Protein AF-A0A821CWR3-F1 (afdb_monomer)

Solvent-accessible surface area (backbone atoms only — not comparable to full-atom values): 20864 Å² total; per-residue (Å²): 114,67,82,79,44,49,68,40,51,29,29,40,66,72,51,99,67,65,51,71,29,28,32,66,47,78,52,54,24,16,68,72,32,65,46,75,46,77,76,90,67,89,74,97,73,77,90,67,68,45,76,43,30,49,32,59,50,33,39,74,77,63,54,70,65,92,63,34,79,43,42,15,31,31,34,35,60,84,87,56,84,67,79,38,79,39,52,57,91,39,46,42,74,52,80,92,69,80,82,84,69,85,68,52,76,67,55,44,49,52,51,51,60,70,66,62,65,56,69,66,62,48,49,52,52,52,47,50,50,43,59,75,61,40,67,78,75,42,79,61,37,66,80,67,73,51,82,73,82,63,91,63,80,89,86,74,94,81,81,86,75,82,68,64,50,35,34,25,22,39,75,95,77,36,85,36,75,43,73,48,54,97,93,43,68,73,86,90,48,18,32,59,37,61,52,77,36,69,31,41,30,36,38,40,35,32,75,87,72,50,74,66,54,49,50,54,48,51,52,50,62,69,46,44,48,65,57,34,41,64,39,55,33,45,62,42,71,78,60,59,76,46,80,40,60,76,48,71,70,56,49,51,54,50,54,50,54,43,53,76,72,58,46,55,39,38,40,34,34,29,64,58,93,49,66,66,58,56,51,49,53,49,46,43,20,68,73,72,65,73,33,46,71,47,76,44,50,39,65,59,52,62,75,30,62,92,48,41,66,67,55,45,54,61,48,42,57,56,51,35,52,70,66,73,21,40,59,63,46,72,61,52,62,82,82,45,66,87,58,58,95,81,64,84,85,84,89,85,87,87,135

Structure (mmCIF, N/CA/C/O backbone):
data_AF-A0A821CWR3-F1
#
_entry.id   AF-A0A821CWR3-F1
#
loop_
_atom_site.group_PDB
_atom_site.id
_atom_site.type_symbol
_atom_site.label_atom_id
_atom_site.label_alt_id
_atom_site.label_comp_id
_atom_site.label_asym_id
_atom_site.label_entity_id
_atom_site.label_seq_id
_atom_site.pdbx_PDB_ins_code
_atom_site.Cartn_x
_atom_site.Cartn_y
_atom_site.Cartn_z
_atom_site.occupancy
_atom_site.B_iso_or_equiv
_atom_site.auth_seq_id
_atom_site.auth_comp_id
_atom_site.auth_asym_id
_atom_site.auth_atom_id
_atom_site.pdbx_PDB_model_num
ATOM 1 N N . MET A 1 1 ? 22.160 11.373 -11.556 1.00 56.94 1 MET A N 1
ATOM 2 C CA . MET A 1 1 ? 21.933 11.106 -12.998 1.00 56.94 1 MET A CA 1
ATOM 3 C C . MET A 1 1 ? 22.827 9.974 -13.490 1.00 56.94 1 MET A C 1
ATOM 5 O O . MET A 1 1 ? 22.313 9.083 -14.145 1.00 56.94 1 MET A O 1
ATOM 9 N N . GLU A 1 2 ? 24.117 9.950 -13.141 1.00 67.50 2 GLU A N 1
ATOM 10 C CA . GLU A 1 2 ? 25.043 8.884 -13.569 1.00 67.50 2 GLU A CA 1
ATOM 11 C C . GLU A 1 2 ? 24.634 7.478 -13.100 1.00 67.50 2 GLU A C 1
ATOM 13 O O . GLU A 1 2 ? 24.640 6.543 -13.898 1.00 67.50 2 GLU A O 1
ATOM 18 N N . GLU A 1 3 ? 24.140 7.341 -11.865 1.00 73.25 3 GLU A N 1
ATOM 19 C CA . GLU A 1 3 ? 23.580 6.077 -11.350 1.00 73.25 3 GLU A CA 1
ATOM 20 C C . GLU A 1 3 ? 22.417 5.529 -12.198 1.00 73.25 3 GLU A C 1
ATOM 22 O O . GLU A 1 3 ? 22.171 4.325 -12.225 1.00 73.25 3 GLU A O 1
ATOM 27 N N . LEU A 1 4 ? 21.702 6.394 -12.932 1.00 75.69 4 LEU A N 1
ATOM 28 C CA . L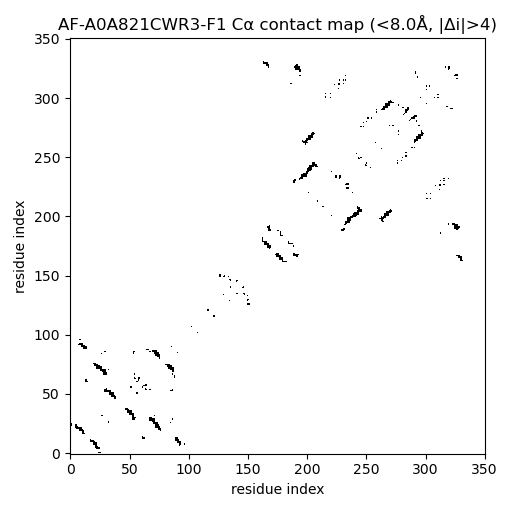EU A 1 4 ? 20.595 5.978 -13.794 1.00 75.69 4 LEU A CA 1
ATOM 29 C C . LEU A 1 4 ? 21.090 5.229 -15.043 1.00 75.69 4 LEU A C 1
ATOM 31 O O . LEU A 1 4 ? 20.356 4.423 -15.617 1.00 75.69 4 LEU A O 1
ATOM 35 N N . PHE A 1 5 ? 22.313 5.483 -15.486 1.00 84.12 5 PHE A N 1
ATOM 36 C CA . PHE A 1 5 ? 22.836 4.914 -16.725 1.00 84.12 5 PHE A CA 1
ATOM 37 C C . PHE A 1 5 ? 23.933 3.880 -16.486 1.00 84.12 5 PHE A C 1
ATOM 39 O O . PHE A 1 5 ? 24.325 3.192 -17.427 1.00 84.12 5 PHE A O 1
ATOM 46 N N . TRP A 1 6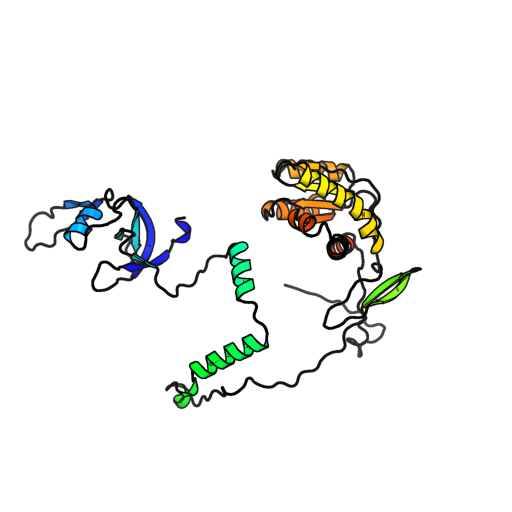 ? 24.389 3.730 -15.240 1.00 85.38 6 TRP A N 1
ATOM 47 C CA . TRP A 1 6 ? 25.377 2.729 -14.867 1.00 85.38 6 TRP A CA 1
ATOM 48 C C . TRP A 1 6 ? 24.990 1.336 -15.373 1.00 85.38 6 TRP A C 1
ATOM 50 O O . TRP A 1 6 ? 23.891 0.838 -15.120 1.00 85.38 6 TRP A O 1
ATOM 60 N N . ASN A 1 7 ? 25.932 0.700 -16.066 1.00 87.44 7 ASN A N 1
ATOM 61 C CA . ASN A 1 7 ? 25.838 -0.650 -16.606 1.00 87.44 7 ASN A CA 1
ATOM 62 C C . ASN A 1 7 ? 24.717 -0.876 -17.639 1.00 87.44 7 ASN A C 1
ATOM 64 O O . ASN A 1 7 ? 24.421 -2.022 -17.985 1.00 87.44 7 ASN A O 1
ATOM 68 N N . LEU A 1 8 ? 24.110 0.193 -18.155 1.00 90.31 8 LEU A N 1
ATOM 69 C CA . LEU A 1 8 ? 23.084 0.089 -19.183 1.00 90.31 8 LEU A CA 1
ATOM 70 C C . LEU A 1 8 ? 23.729 -0.324 -20.516 1.00 90.31 8 LEU A C 1
ATOM 72 O O . LEU A 1 8 ? 24.754 0.262 -20.892 1.00 90.31 8 LEU A O 1
ATOM 76 N N . PRO A 1 9 ? 23.179 -1.314 -21.238 1.00 91.88 9 PRO A N 1
ATOM 77 C CA . PRO A 1 9 ? 23.718 -1.686 -22.528 1.00 91.88 9 PRO A CA 1
ATOM 78 C C . PRO A 1 9 ? 23.319 -0.658 -23.587 1.00 91.88 9 PRO A C 1
ATOM 80 O O . PRO A 1 9 ? 22.170 -0.216 -23.692 1.00 91.88 9 PRO A O 1
ATOM 83 N N . ILE A 1 10 ? 24.312 -0.269 -24.372 1.00 93.31 10 ILE A N 1
ATOM 84 C CA . ILE A 1 10 ? 24.221 0.723 -25.434 1.00 93.31 10 ILE A CA 1
ATOM 85 C C . ILE A 1 10 ? 24.782 0.125 -26.722 1.00 93.31 10 ILE A C 1
ATOM 87 O O . ILE A 1 10 ? 25.696 -0.693 -26.683 1.00 93.31 10 ILE A O 1
ATOM 91 N N . ARG A 1 11 ? 24.257 0.532 -27.874 1.00 94.31 11 ARG A N 1
ATOM 92 C CA . ARG A 1 11 ? 24.753 0.149 -29.201 1.00 94.31 11 ARG A CA 1
ATOM 93 C C . ARG A 1 11 ? 25.259 1.369 -29.954 1.00 94.31 11 ARG A C 1
ATOM 95 O O . ARG A 1 11 ? 24.646 2.431 -29.874 1.00 94.31 11 ARG A O 1
ATOM 102 N N . THR A 1 12 ? 26.345 1.224 -30.703 1.00 94.56 12 THR A N 1
ATOM 103 C CA . THR A 1 12 ? 26.850 2.296 -31.572 1.00 94.56 12 THR A CA 1
ATOM 104 C C . THR A 1 12 ? 25.981 2.483 -32.813 1.00 94.56 12 THR A C 1
ATOM 106 O O . THR A 1 12 ? 25.423 1.527 -33.348 1.00 94.56 12 THR A O 1
ATOM 109 N N . THR A 1 13 ? 25.883 3.723 -33.291 1.00 94.44 13 THR A N 1
ATOM 110 C CA . THR A 1 13 ? 25.121 4.094 -34.500 1.00 94.44 13 THR A CA 1
ATOM 111 C C . THR A 1 13 ? 25.986 4.686 -35.611 1.00 94.44 13 THR A C 1
ATOM 113 O O . THR A 1 13 ? 25.533 4.818 -36.742 1.00 94.44 13 THR A O 1
ATOM 116 N N . HIS A 1 14 ? 27.238 5.037 -35.311 1.00 90.19 14 HIS A N 1
ATOM 117 C CA . HIS A 1 14 ? 28.152 5.695 -36.248 1.00 90.19 14 HIS A CA 1
ATOM 118 C C . HIS A 1 14 ? 28.896 4.724 -37.186 1.00 90.19 14 HIS A C 1
ATOM 120 O O . HIS A 1 14 ? 29.465 5.155 -38.187 1.00 90.19 14 HIS A O 1
ATOM 126 N N . ALA A 1 15 ? 28.922 3.424 -36.870 1.00 85.00 15 ALA A N 1
ATOM 127 C CA . ALA A 1 15 ? 29.630 2.398 -37.634 1.00 85.00 15 ALA A CA 1
ATOM 128 C C . ALA A 1 15 ? 28.661 1.510 -38.433 1.00 85.00 15 ALA A C 1
ATOM 130 O O . ALA A 1 15 ? 27.530 1.280 -38.013 1.00 85.00 15 ALA A O 1
ATOM 131 N N . ARG A 1 16 ? 29.126 0.942 -39.560 1.00 84.44 16 ARG A N 1
ATOM 132 C CA . ARG A 1 16 ? 28.324 0.030 -40.409 1.00 84.44 16 ARG A CA 1
ATOM 133 C C . ARG A 1 16 ? 27.828 -1.214 -39.665 1.00 84.44 16 ARG A C 1
ATOM 135 O O . ARG A 1 16 ? 26.768 -1.736 -39.989 1.00 84.44 16 ARG A O 1
ATOM 142 N N . ARG A 1 17 ? 28.609 -1.705 -38.699 1.00 89.38 17 ARG A N 1
ATOM 143 C CA . ARG A 1 17 ? 28.222 -2.789 -37.792 1.00 89.38 17 ARG A CA 1
ATOM 144 C C . ARG A 1 17 ? 28.077 -2.201 -36.387 1.00 89.38 17 ARG A C 1
ATOM 146 O O . ARG A 1 17 ? 29.091 -1.768 -35.836 1.00 89.38 17 ARG A O 1
ATOM 153 N N . PRO A 1 18 ? 26.860 -2.161 -35.823 1.00 89.75 18 PRO A N 1
ATOM 154 C CA . PRO A 1 18 ? 26.652 -1.744 -34.445 1.00 89.75 18 PRO A CA 1
ATOM 155 C C . PRO A 1 18 ? 27.410 -2.666 -33.493 1.00 89.75 18 PRO A C 1
ATOM 157 O O . PRO A 1 18 ? 27.315 -3.888 -33.596 1.00 89.75 18 PRO A O 1
ATOM 160 N N . ILE A 1 19 ? 28.141 -2.076 -32.556 1.00 91.06 19 ILE A N 1
ATOM 161 C CA . ILE A 1 19 ? 28.813 -2.791 -31.472 1.00 91.06 19 ILE A CA 1
ATOM 162 C C . ILE A 1 19 ? 28.072 -2.454 -30.185 1.00 91.06 19 ILE A C 1
ATOM 164 O O . ILE A 1 19 ? 27.719 -1.293 -29.953 1.00 91.06 19 ILE A O 1
ATOM 168 N N . GLN A 1 20 ? 27.810 -3.475 -29.374 1.00 91.50 20 GLN A N 1
ATOM 169 C CA . GLN A 1 20 ? 27.201 -3.307 -28.064 1.00 91.50 20 GLN A CA 1
ATOM 170 C C . GLN A 1 20 ? 28.269 -3.111 -26.992 1.00 91.50 20 GLN A C 1
ATOM 172 O O . GLN A 1 20 ? 29.279 -3.808 -26.954 1.00 91.50 20 GLN A O 1
ATOM 177 N N . TYR A 1 21 ? 28.000 -2.165 -26.106 1.00 92.12 21 TYR A N 1
ATOM 178 C CA . TYR A 1 21 ? 28.822 -1.799 -24.968 1.00 92.12 21 TYR A CA 1
ATOM 179 C C . TYR A 1 21 ? 27.957 -1.683 -23.722 1.00 92.12 21 TYR A C 1
ATOM 181 O O . TYR A 1 21 ? 26.733 -1.602 -23.801 1.00 92.12 21 TYR A O 1
ATOM 189 N N . ARG A 1 22 ? 28.596 -1.596 -22.559 1.00 91.00 22 ARG A N 1
ATOM 190 C CA . ARG A 1 22 ? 27.955 -1.165 -21.315 1.00 91.00 22 ARG A CA 1
ATOM 191 C C . ARG A 1 22 ? 28.456 0.213 -20.916 1.00 91.00 22 ARG A C 1
ATOM 193 O O . ARG A 1 22 ? 29.655 0.475 -20.976 1.00 91.00 22 ARG A O 1
ATOM 200 N N . LEU A 1 23 ? 27.542 1.080 -20.497 1.00 91.38 23 LEU A N 1
ATOM 201 C CA . LEU A 1 23 ? 27.880 2.418 -20.024 1.00 91.38 23 LEU A CA 1
ATOM 202 C C . LEU A 1 23 ? 28.515 2.340 -18.631 1.00 91.38 23 LEU A C 1
ATOM 204 O O . LEU A 1 23 ? 27.927 1.772 -17.709 1.00 91.38 23 LEU A O 1
ATOM 208 N N . LYS A 1 24 ? 29.707 2.919 -18.469 1.00 89.88 24 LYS A N 1
ATOM 209 C CA . LYS A 1 24 ? 30.411 3.005 -17.182 1.00 89.88 24 LYS A CA 1
ATOM 210 C C . LYS A 1 24 ? 30.225 4.375 -16.536 1.00 89.88 24 LYS A C 1
ATOM 212 O O . LYS A 1 24 ? 29.833 4.460 -15.386 1.00 89.88 24 LYS A O 1
ATOM 217 N N . ARG A 1 25 ? 30.489 5.465 -17.251 1.00 91.06 25 ARG A N 1
ATOM 218 C CA . ARG A 1 25 ? 30.372 6.831 -16.709 1.00 91.06 25 ARG A CA 1
ATOM 219 C C . ARG A 1 25 ? 30.316 7.861 -17.826 1.00 91.06 25 ARG A C 1
ATOM 221 O O . ARG A 1 25 ? 30.563 7.527 -18.987 1.00 91.06 25 ARG A O 1
ATOM 228 N N . PHE A 1 26 ? 30.039 9.105 -17.458 1.00 93.38 26 PHE A N 1
ATOM 229 C CA . PHE A 1 26 ? 30.176 10.245 -18.352 1.00 93.38 26 PHE A CA 1
ATOM 230 C C . PHE A 1 26 ? 31.555 10.890 -18.161 1.00 93.38 26 PHE A C 1
ATOM 232 O O . PHE A 1 26 ? 32.083 10.961 -17.053 1.00 93.38 26 PHE A O 1
ATOM 239 N N . GLY A 1 27 ? 32.175 11.285 -19.268 1.00 92.88 27 GLY A N 1
ATOM 240 C CA . GLY A 1 27 ? 33.477 11.942 -19.314 1.00 92.88 27 GLY A CA 1
ATOM 241 C C . GLY A 1 27 ? 33.370 13.418 -19.680 1.00 92.88 27 GLY A C 1
ATOM 242 O O . GLY A 1 27 ? 32.312 14.038 -19.587 1.00 92.88 27 GLY A O 1
ATOM 243 N N . LEU A 1 28 ? 34.487 13.987 -20.133 1.00 95.50 28 LEU A N 1
ATOM 244 C CA . LEU A 1 28 ? 34.519 15.361 -20.633 1.00 95.50 28 LEU A CA 1
ATOM 245 C C . LEU A 1 28 ? 33.758 15.498 -21.968 1.00 95.50 28 LEU A C 1
ATOM 247 O O . LEU A 1 28 ? 33.538 14.498 -22.660 1.00 95.50 28 LEU A O 1
ATOM 251 N N . PRO A 1 29 ? 33.374 16.732 -22.350 1.00 97.06 29 PRO A N 1
ATOM 252 C CA . PRO A 1 29 ? 32.819 17.030 -23.666 1.00 97.06 29 PRO A CA 1
ATOM 253 C C . PRO A 1 29 ? 33.666 16.505 -24.826 1.00 97.06 29 PRO A C 1
ATOM 255 O O . PRO A 1 29 ? 34.894 16.564 -24.758 1.00 97.06 29 PRO A O 1
ATOM 258 N N . ALA A 1 30 ? 33.041 16.062 -25.918 1.00 95.81 30 ALA A N 1
ATOM 259 C CA . ALA A 1 30 ? 33.757 15.489 -27.064 1.00 95.81 30 ALA A CA 1
ATOM 260 C C . ALA A 1 30 ? 34.790 16.441 -27.702 1.00 95.81 30 ALA A C 1
ATOM 262 O O . ALA A 1 30 ? 35.807 15.978 -28.216 1.00 95.81 30 ALA A O 1
ATOM 263 N N . ASN A 1 31 ? 34.563 17.759 -27.648 1.00 95.81 31 ASN A N 1
ATOM 264 C CA . ASN A 1 31 ? 35.513 18.780 -28.116 1.00 95.81 31 ASN A CA 1
ATOM 265 C C . ASN A 1 31 ? 36.675 19.072 -27.154 1.00 95.81 31 ASN A C 1
ATOM 267 O O . ASN A 1 31 ? 37.586 19.802 -27.527 1.00 95.81 31 ASN A O 1
ATOM 271 N N . LYS A 1 32 ? 36.636 18.553 -25.925 1.00 95.81 32 LYS A N 1
ATOM 272 C CA . LYS A 1 32 ? 37.689 18.734 -24.912 1.00 95.81 32 LYS A CA 1
ATOM 273 C C . LYS A 1 32 ? 38.385 17.430 -24.550 1.00 95.81 32 LYS A C 1
ATOM 275 O O . LYS A 1 32 ? 39.529 17.450 -24.121 1.00 95.81 32 LYS A O 1
ATOM 280 N N . LEU A 1 33 ? 37.685 16.307 -24.677 1.00 94.19 33 LEU A N 1
ATOM 281 C CA . LEU A 1 33 ? 38.207 15.000 -24.335 1.00 94.19 33 LEU A CA 1
ATOM 282 C C . LEU A 1 33 ? 39.203 14.543 -25.401 1.00 94.19 33 LEU A C 1
ATOM 284 O O . LEU A 1 33 ? 38.819 14.328 -26.553 1.00 94.19 33 LEU A O 1
ATOM 288 N N . THR A 1 34 ? 40.458 14.369 -25.001 1.00 92.56 34 THR A N 1
ATOM 289 C CA . THR A 1 34 ? 41.542 13.896 -25.861 1.00 92.56 34 THR A CA 1
ATOM 290 C C . THR A 1 34 ? 41.886 12.434 -25.601 1.00 92.56 34 THR A C 1
ATOM 292 O O . THR A 1 34 ? 41.602 11.876 -24.538 1.00 92.56 34 THR A O 1
ATOM 295 N N . PHE A 1 35 ? 42.469 11.785 -26.607 1.00 90.00 35 PHE A N 1
ATOM 296 C CA . PHE A 1 35 ? 43.051 10.453 -26.478 1.00 90.00 35 PHE A CA 1
ATOM 297 C C . PHE A 1 35 ? 44.221 10.267 -27.450 1.00 90.00 35 PHE A C 1
ATOM 299 O O . PHE A 1 35 ? 44.284 10.901 -28.507 1.00 90.00 35 PHE A O 1
ATOM 306 N N . ASP A 1 36 ? 45.120 9.344 -27.107 1.00 87.62 36 ASP A N 1
ATOM 307 C CA . ASP A 1 36 ? 46.246 8.969 -27.961 1.00 87.62 36 ASP A CA 1
ATOM 308 C C . ASP A 1 36 ? 45.777 8.089 -29.126 1.00 87.62 36 ASP A C 1
ATOM 310 O O . ASP A 1 36 ? 45.442 6.907 -28.950 1.00 87.62 36 ASP A O 1
ATOM 314 N N . LEU A 1 37 ? 45.798 8.644 -30.340 1.00 79.88 37 LEU A N 1
ATOM 315 C CA . LEU A 1 37 ? 45.549 7.893 -31.564 1.00 79.88 37 LEU A CA 1
ATOM 316 C C . LEU A 1 37 ? 46.853 7.220 -32.024 1.00 79.88 37 LEU A C 1
ATOM 318 O O . LEU A 1 37 ? 47.801 7.892 -32.433 1.00 79.88 37 LEU A O 1
ATOM 322 N N . ARG A 1 38 ? 46.908 5.882 -31.971 1.00 71.25 38 ARG A N 1
ATOM 323 C CA . ARG A 1 38 ? 48.008 5.101 -32.565 1.00 71.25 38 ARG A CA 1
ATOM 324 C C . ARG A 1 38 ? 47.739 4.918 -34.060 1.00 71.25 38 ARG A C 1
ATOM 326 O O . ARG A 1 38 ? 46.708 4.351 -34.419 1.00 71.25 38 ARG A O 1
ATOM 333 N N . ARG A 1 39 ? 48.648 5.384 -34.920 1.00 56.88 39 ARG A N 1
ATOM 334 C CA . ARG A 1 39 ? 48.679 4.989 -36.336 1.00 56.88 39 ARG A CA 1
ATOM 335 C C . ARG A 1 39 ? 49.257 3.579 -36.443 1.00 56.88 39 ARG A C 1
ATOM 337 O O . ARG A 1 39 ? 50.274 3.295 -35.821 1.00 56.88 39 ARG A O 1
ATOM 344 N N . ILE A 1 40 ? 48.579 2.722 -37.196 1.00 49.00 40 ILE A N 1
ATOM 345 C CA . ILE A 1 40 ? 49.123 1.456 -37.687 1.00 49.00 40 ILE A CA 1
ATOM 346 C C . ILE A 1 40 ? 49.493 1.764 -39.134 1.00 49.00 40 ILE A C 1
ATOM 348 O O . ILE A 1 40 ? 48.668 1.574 -40.015 1.00 49.00 40 ILE A O 1
ATOM 352 N N . ASP A 1 41 ? 50.655 2.373 -39.346 1.00 46.00 41 ASP A N 1
ATOM 353 C CA . ASP A 1 41 ? 51.278 2.385 -40.666 1.00 46.00 41 ASP A CA 1
ATOM 354 C C . ASP A 1 41 ? 52.551 1.548 -40.533 1.00 46.00 41 ASP A C 1
ATOM 356 O O . ASP A 1 41 ? 53.279 1.666 -39.542 1.00 46.00 41 ASP A O 1
ATOM 360 N N . ASP A 1 42 ? 52.717 0.634 -41.485 1.00 48.22 42 ASP A N 1
ATOM 361 C CA . ASP A 1 42 ? 53.768 -0.371 -41.544 1.00 48.22 42 ASP A CA 1
ATOM 362 C C . ASP A 1 42 ? 55.173 0.253 -41.557 1.00 48.22 42 ASP A C 1
ATOM 364 O O . ASP A 1 42 ? 55.394 1.330 -42.110 1.00 48.22 42 ASP A O 1
ATOM 368 N N . SER A 1 43 ? 56.129 -0.511 -41.023 1.00 42.88 43 SER A N 1
ATOM 369 C CA . SER A 1 43 ? 57.576 -0.273 -40.901 1.00 42.88 43 SER A CA 1
ATOM 370 C C . SER A 1 43 ? 58.069 0.428 -39.626 1.00 42.88 43 SER A C 1
ATOM 372 O O . SER A 1 43 ? 57.607 1.479 -39.188 1.00 42.88 43 SER A O 1
ATOM 374 N N . GLU A 1 44 ? 59.033 -0.253 -39.008 1.00 49.91 44 GLU A N 1
ATOM 375 C CA . GLU A 1 44 ? 59.781 0.102 -37.812 1.00 49.91 44 GLU A CA 1
ATOM 376 C C . GLU A 1 44 ? 60.290 1.546 -37.853 1.00 49.91 44 GLU A C 1
ATOM 378 O O . GLU A 1 44 ? 61.249 1.832 -38.562 1.00 49.91 44 GLU A O 1
ATOM 383 N N . SER A 1 45 ? 59.687 2.445 -37.067 1.00 43.84 45 SER A N 1
ATOM 384 C CA . SER A 1 45 ? 60.360 3.528 -36.320 1.00 43.84 45 SER A CA 1
ATOM 385 C C . SER A 1 45 ? 59.336 4.470 -35.671 1.00 43.84 45 SER A C 1
ATOM 387 O O . SER A 1 45 ? 58.514 5.067 -36.353 1.00 43.84 45 SER A O 1
ATOM 389 N N . ALA A 1 46 ? 59.412 4.626 -34.342 1.00 44.81 46 ALA A N 1
ATOM 390 C CA . ALA A 1 46 ? 58.732 5.641 -33.520 1.00 44.81 46 ALA A CA 1
ATOM 391 C C . ALA A 1 46 ? 57.201 5.775 -33.695 1.00 44.81 46 ALA A C 1
ATOM 393 O O . ALA A 1 46 ? 56.695 6.533 -34.518 1.00 44.81 46 ALA A O 1
ATOM 394 N N . SER A 1 47 ? 56.438 5.130 -32.804 1.00 52.91 47 SER A N 1
ATOM 395 C CA . SER A 1 47 ? 55.000 5.372 -32.641 1.00 52.91 47 SER A CA 1
ATOM 396 C C . SER A 1 47 ? 54.723 6.847 -32.298 1.00 52.91 47 SER A C 1
ATOM 398 O O . SER A 1 47 ? 54.710 7.222 -31.122 1.00 52.91 47 SER A O 1
ATOM 400 N N . LEU A 1 48 ? 54.498 7.692 -33.305 1.00 55.62 48 LEU A N 1
ATOM 401 C CA . LEU A 1 48 ? 54.018 9.062 -33.135 1.00 55.62 48 LEU A CA 1
ATOM 402 C C . LEU A 1 48 ? 52.600 9.003 -32.556 1.00 55.62 48 LEU A C 1
ATOM 404 O O . LEU A 1 48 ? 51.614 8.826 -33.274 1.00 55.62 48 LEU A O 1
ATOM 408 N N . ARG A 1 49 ? 52.502 9.105 -31.227 1.00 65.12 49 ARG A N 1
ATOM 409 C CA . ARG A 1 49 ? 51.232 9.283 -30.519 1.00 65.12 49 ARG A CA 1
ATOM 410 C C . ARG A 1 49 ? 50.731 10.680 -30.849 1.00 65.12 49 ARG A C 1
ATOM 412 O O . ARG A 1 49 ? 51.317 11.667 -30.415 1.00 65.12 49 ARG A O 1
ATOM 419 N N . LYS A 1 50 ? 49.683 10.763 -31.666 1.00 79.06 50 LYS A N 1
ATOM 420 C CA . LYS A 1 50 ? 49.011 12.029 -31.939 1.00 79.06 50 LYS A CA 1
ATOM 421 C C . LYS A 1 50 ? 47.825 12.150 -30.996 1.00 79.06 50 LYS A C 1
ATOM 423 O O . LYS A 1 50 ? 46.866 11.387 -31.116 1.00 79.06 50 LYS A O 1
ATOM 428 N N . GLU A 1 51 ? 47.901 13.109 -30.085 1.00 87.50 51 GLU A N 1
ATOM 429 C CA . GLU A 1 51 ? 46.755 13.507 -29.280 1.00 87.50 51 GLU A CA 1
ATOM 430 C C . GLU A 1 51 ? 45.716 14.174 -30.196 1.00 87.50 51 GLU A C 1
ATOM 432 O O . GLU A 1 51 ? 46.038 15.044 -31.009 1.00 87.50 51 GLU A O 1
ATOM 437 N N . THR A 1 52 ? 44.469 13.714 -30.133 1.00 92.19 52 THR A N 1
ATOM 438 C CA . THR A 1 52 ? 43.347 14.297 -30.879 1.00 92.19 52 THR A CA 1
ATOM 439 C C . THR A 1 52 ? 42.104 14.269 -30.007 1.00 92.19 52 THR A C 1
ATOM 441 O O . THR A 1 52 ? 41.964 13.405 -29.135 1.00 92.19 52 THR A O 1
ATOM 444 N N . THR A 1 53 ? 41.198 15.219 -30.221 1.00 94.88 53 THR A N 1
ATOM 445 C CA . THR A 1 53 ? 39.919 15.211 -29.512 1.00 94.88 53 THR A CA 1
ATOM 446 C C . THR A 1 53 ? 38.995 14.137 -30.080 1.00 94.88 53 THR A C 1
ATOM 448 O O . THR A 1 53 ? 39.088 13.755 -31.253 1.00 94.88 53 THR A O 1
ATOM 451 N N . VAL A 1 54 ? 38.053 13.656 -29.267 1.00 95.12 54 VAL A N 1
ATOM 452 C CA . VAL A 1 54 ? 37.013 12.739 -29.753 1.00 95.12 54 VAL A CA 1
ATOM 453 C C . VAL A 1 54 ? 36.218 13.386 -30.893 1.00 95.12 54 VAL A C 1
ATOM 455 O O . VAL A 1 54 ? 35.953 12.725 -31.895 1.00 95.12 54 VAL A O 1
ATOM 458 N N . ALA A 1 55 ? 35.898 14.679 -30.802 1.00 95.81 55 ALA A N 1
ATOM 459 C CA . ALA A 1 55 ? 35.190 15.396 -31.862 1.00 95.81 55 ALA A CA 1
ATOM 460 C C . ALA A 1 55 ? 35.959 15.408 -33.196 1.00 95.81 55 ALA A C 1
ATOM 462 O O . ALA A 1 55 ? 35.380 15.073 -34.229 1.00 95.81 55 ALA A O 1
ATOM 463 N N . GLU A 1 56 ? 37.257 15.724 -33.178 1.00 95.25 56 GLU A N 1
ATOM 464 C CA . GLU A 1 56 ? 38.100 15.722 -34.384 1.00 95.25 56 GLU A CA 1
ATOM 465 C C . GLU A 1 56 ? 38.239 14.331 -35.003 1.00 95.25 56 GLU A C 1
ATOM 467 O O . GLU A 1 56 ? 38.215 14.182 -36.227 1.00 95.25 56 GLU A O 1
ATOM 472 N N . TYR A 1 57 ? 38.397 13.300 -34.170 1.00 94.19 57 TYR A N 1
ATOM 473 C CA . TYR A 1 57 ? 38.475 11.923 -34.645 1.00 94.19 57 TYR A CA 1
ATOM 474 C C . TYR A 1 57 ? 37.176 11.497 -35.336 1.00 94.19 57 TYR A C 1
ATOM 476 O O . TYR A 1 57 ? 37.222 10.915 -36.423 1.00 94.19 57 TYR A O 1
ATOM 484 N N . PHE A 1 58 ? 36.020 11.815 -34.743 1.00 95.00 58 PHE A N 1
ATOM 485 C CA . PHE A 1 58 ? 34.721 11.489 -35.328 1.00 95.00 58 PHE A CA 1
ATOM 486 C C . PHE A 1 58 ? 34.443 12.279 -36.612 1.00 95.00 58 PHE A C 1
ATOM 488 O O . PHE A 1 58 ? 33.938 11.683 -37.560 1.00 95.00 58 PHE A O 1
ATOM 495 N N . GLU A 1 59 ? 34.836 13.555 -36.700 1.00 94.75 59 GLU A N 1
ATOM 496 C CA . GLU A 1 59 ? 34.717 14.348 -37.935 1.00 94.75 59 GLU A CA 1
ATOM 497 C C . GLU A 1 59 ? 35.554 13.764 -39.083 1.00 94.75 59 GLU A C 1
ATOM 499 O O . GLU A 1 59 ? 35.080 13.720 -40.215 1.00 94.75 59 GLU A O 1
ATOM 504 N N . LYS A 1 60 ? 36.761 13.254 -38.795 1.00 92.56 60 LYS A N 1
ATOM 505 C CA . LYS A 1 60 ? 37.659 12.672 -39.809 1.00 92.56 60 LYS A CA 1
ATOM 506 C C . LYS A 1 60 ? 37.287 11.253 -40.228 1.00 92.56 60 LYS A C 1
ATOM 508 O O . LYS A 1 60 ? 37.388 10.922 -41.405 1.00 92.56 60 LYS A O 1
ATOM 513 N N . LYS A 1 61 ? 36.942 10.388 -39.270 1.00 91.31 61 LYS A N 1
ATOM 514 C CA . LYS A 1 61 ? 36.710 8.955 -39.527 1.00 91.31 61 LYS A CA 1
ATOM 515 C C . LYS A 1 61 ? 35.252 8.630 -39.844 1.00 91.31 61 LYS A C 1
ATOM 517 O O . LYS A 1 61 ? 34.989 7.649 -40.536 1.00 91.31 61 LYS A O 1
ATOM 522 N N . TYR A 1 62 ? 34.320 9.413 -39.310 1.00 92.00 62 TYR A N 1
ATOM 523 C CA . TYR A 1 62 ? 32.887 9.157 -39.401 1.00 92.00 62 TYR A CA 1
ATOM 524 C C . TYR A 1 62 ? 32.147 10.396 -39.920 1.00 92.00 62 TYR A C 1
ATOM 526 O O . TYR A 1 62 ? 32.168 10.672 -41.115 1.00 92.00 62 TYR A O 1
ATOM 534 N N . LYS A 1 63 ? 31.469 11.133 -39.038 1.00 91.81 63 LYS A N 1
ATOM 535 C CA . LYS A 1 63 ? 30.705 12.336 -39.353 1.00 91.81 63 LYS A CA 1
ATOM 536 C C . LYS A 1 63 ? 30.989 13.394 -38.293 1.00 91.81 63 LYS A C 1
ATOM 538 O O . LYS A 1 63 ? 31.172 13.070 -37.120 1.00 91.81 63 LYS A O 1
ATOM 543 N N . LYS A 1 64 ? 30.966 14.661 -38.710 1.00 95.12 64 LYS A N 1
ATOM 544 C CA . LYS A 1 64 ? 31.009 15.806 -37.801 1.00 95.12 64 LYS A CA 1
ATOM 545 C C . LYS A 1 64 ? 29.897 15.721 -36.758 1.00 95.12 64 LYS A C 1
ATOM 547 O O . LYS A 1 64 ? 28.729 15.551 -37.118 1.00 95.12 64 LYS A O 1
ATOM 552 N N . LEU A 1 65 ? 30.279 15.877 -35.492 1.00 96.00 65 LEU A N 1
ATOM 553 C CA . LEU A 1 65 ? 29.329 15.846 -34.390 1.00 96.00 65 LEU A CA 1
ATOM 554 C C . LEU A 1 65 ? 28.451 17.103 -34.381 1.00 96.00 65 LEU A C 1
ATOM 556 O O . LEU A 1 65 ? 28.949 18.206 -34.609 1.00 96.00 65 LEU A O 1
ATOM 560 N N . THR A 1 66 ? 27.161 16.950 -34.082 1.00 97.00 66 THR A N 1
ATOM 561 C CA . THR A 1 66 ? 26.224 18.091 -33.982 1.00 97.00 66 THR A CA 1
ATOM 562 C C . THR A 1 66 ? 26.316 18.756 -32.609 1.00 97.00 66 THR A C 1
ATOM 564 O O . THR A 1 66 ? 26.237 19.979 -32.493 1.00 97.00 66 THR A O 1
ATOM 567 N N . TYR A 1 67 ? 26.559 17.959 -31.568 1.00 96.44 67 TYR A N 1
ATOM 568 C CA . TYR A 1 67 ? 26.617 18.393 -30.176 1.00 96.44 67 TYR A CA 1
ATOM 569 C C . TYR A 1 67 ? 27.972 18.058 -29.530 1.00 96.44 67 TYR A C 1
ATOM 571 O O . TYR A 1 67 ? 28.030 17.346 -28.525 1.00 96.44 67 TYR A O 1
ATOM 579 N N . PRO A 1 68 ? 29.098 18.585 -30.050 1.00 95.81 68 PRO A N 1
ATOM 580 C CA . PRO A 1 68 ? 30.429 18.235 -29.552 1.00 95.81 68 PRO A CA 1
ATOM 581 C C . PRO A 1 68 ? 30.711 18.752 -28.127 1.00 95.81 68 PRO A C 1
ATOM 583 O O . PRO A 1 68 ? 31.694 18.353 -27.511 1.00 95.81 68 PRO A O 1
ATOM 586 N N . HIS A 1 69 ? 29.857 19.634 -27.598 1.00 96.44 69 HIS A N 1
ATOM 587 C CA . HIS A 1 69 ? 29.915 20.141 -26.226 1.00 96.44 69 HIS A CA 1
ATOM 588 C C . HIS A 1 69 ? 29.302 19.176 -25.192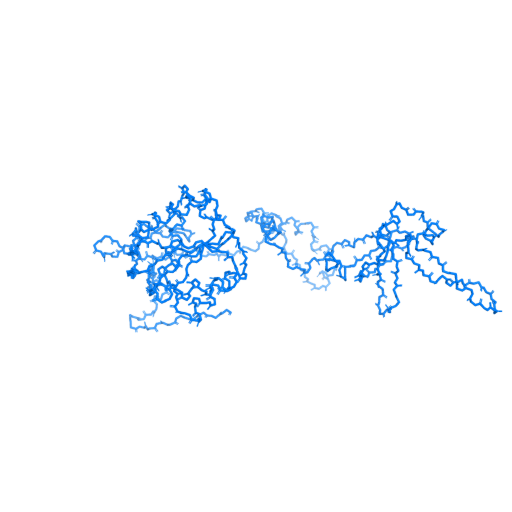 1.00 96.44 69 HIS A C 1
ATOM 590 O O . HIS A 1 69 ? 29.451 19.412 -23.993 1.00 96.44 69 HIS A O 1
ATOM 596 N N . LEU A 1 70 ? 28.613 18.112 -25.625 1.00 96.19 70 LEU A N 1
ATOM 597 C CA . LEU A 1 70 ? 28.063 17.102 -24.721 1.00 96.19 70 LEU A CA 1
ATOM 598 C C . LEU A 1 70 ? 29.141 16.108 -24.258 1.00 96.19 70 LEU A C 1
ATOM 600 O O . LEU A 1 70 ? 30.077 15.834 -25.019 1.00 96.19 70 LEU A O 1
ATOM 604 N N . PRO A 1 71 ? 29.006 15.546 -23.040 1.00 94.94 71 PRO A N 1
ATOM 605 C CA . PRO A 1 71 ? 29.899 14.517 -22.516 1.00 94.94 71 PRO A CA 1
ATOM 606 C C . PRO A 1 71 ? 30.075 13.321 -23.455 1.00 94.94 71 PRO A C 1
ATOM 608 O O . PRO A 1 71 ? 29.131 12.873 -24.108 1.00 94.94 71 PRO A O 1
ATOM 611 N N . CYS A 1 72 ? 31.273 12.746 -23.466 1.00 95.31 72 CYS A N 1
ATOM 612 C CA . CYS A 1 72 ? 31.474 11.397 -23.983 1.00 95.31 72 CYS A CA 1
ATOM 613 C C . CYS A 1 72 ? 31.073 10.348 -22.941 1.00 95.31 72 CYS A C 1
ATOM 615 O O . CYS A 1 72 ? 31.103 10.585 -21.735 1.00 95.31 72 CYS A O 1
ATOM 617 N N . ILE A 1 73 ? 30.733 9.159 -23.415 1.00 94.69 73 ILE A N 1
ATOM 618 C CA . ILE A 1 73 ? 30.434 7.980 -22.616 1.00 94.69 73 ILE A CA 1
ATOM 619 C C . ILE A 1 73 ? 31.678 7.102 -22.558 1.00 94.69 73 ILE A C 1
ATOM 621 O O . ILE A 1 73 ? 32.236 6.762 -23.599 1.00 94.69 73 ILE A O 1
ATOM 625 N N . ASP A 1 74 ? 32.079 6.718 -21.348 1.00 92.81 74 ASP A N 1
ATOM 626 C CA . ASP A 1 74 ? 33.046 5.645 -21.120 1.00 92.81 74 ASP A CA 1
ATOM 627 C C . ASP A 1 74 ? 32.324 4.307 -21.327 1.00 92.81 74 ASP A C 1
ATOM 629 O O . ASP A 1 74 ? 31.508 3.883 -20.498 1.00 92.81 74 ASP A O 1
ATOM 633 N N . ALA A 1 75 ? 32.549 3.696 -22.482 1.00 91.25 75 ALA A N 1
ATOM 634 C CA . ALA A 1 75 ? 31.944 2.447 -22.896 1.00 91.25 75 ALA A CA 1
ATOM 635 C C . ALA A 1 75 ? 32.903 1.282 -22.622 1.00 91.25 75 ALA A C 1
ATOM 637 O O . ALA A 1 75 ? 34.096 1.364 -22.903 1.00 91.25 75 ALA A O 1
ATOM 638 N N . ARG A 1 76 ? 32.374 0.173 -22.094 1.00 87.38 76 ARG A N 1
ATOM 639 C CA . ARG A 1 76 ? 33.136 -1.069 -21.889 1.00 87.38 76 ARG A CA 1
ATOM 640 C C . ARG A 1 76 ? 32.574 -2.212 -22.721 1.00 87.38 76 ARG A C 1
ATOM 642 O O . ARG A 1 76 ? 31.352 -2.364 -22.810 1.00 87.38 76 ARG A O 1
ATOM 649 N N . ASN A 1 77 ? 33.458 -3.020 -23.291 1.00 80.56 77 ASN A N 1
ATOM 650 C CA . ASN A 1 77 ? 33.128 -4.282 -23.944 1.00 80.56 77 ASN A CA 1
ATOM 651 C C . ASN A 1 77 ? 34.023 -5.372 -23.341 1.00 80.56 77 ASN A C 1
ATOM 653 O O . ASN A 1 77 ? 35.242 -5.283 -23.441 1.00 80.56 77 ASN A O 1
ATOM 657 N N . GLY A 1 78 ? 33.430 -6.354 -22.660 1.00 75.31 78 GLY A N 1
ATOM 658 C CA . GLY A 1 78 ? 34.184 -7.368 -21.915 1.00 75.31 78 GLY A CA 1
ATOM 659 C C . GLY A 1 78 ? 34.919 -6.824 -20.680 1.00 75.31 78 GLY A C 1
ATOM 660 O O . GLY A 1 78 ? 34.446 -5.893 -20.022 1.00 75.31 78 GLY A O 1
ATOM 661 N N . GLU A 1 79 ? 36.057 -7.444 -20.363 1.00 69.25 79 GLU A N 1
ATOM 662 C CA . GLU A 1 79 ? 36.912 -7.145 -19.199 1.00 69.25 79 GLU A CA 1
ATOM 663 C C . GLU A 1 79 ? 37.988 -6.083 -19.487 1.00 69.25 79 GLU A C 1
ATOM 665 O O . GLU A 1 79 ? 38.862 -5.840 -18.660 1.00 69.25 79 GLU A O 1
ATOM 670 N N . GLU A 1 80 ? 37.942 -5.423 -20.649 1.00 67.19 80 GLU A N 1
ATOM 671 C CA . GLU A 1 80 ? 38.916 -4.386 -20.986 1.00 67.19 80 GLU A CA 1
ATOM 672 C C . GLU A 1 80 ? 38.853 -3.208 -19.998 1.00 67.19 80 GLU A C 1
ATOM 674 O O . GLU A 1 80 ? 37.837 -2.519 -19.871 1.00 67.19 80 GLU A O 1
ATOM 679 N N . GLU A 1 81 ? 39.975 -2.929 -19.328 1.00 68.62 81 GLU A N 1
ATOM 680 C CA . GLU A 1 81 ? 40.102 -1.770 -18.434 1.00 68.62 81 GLU A CA 1
ATOM 681 C C . GLU A 1 81 ? 40.249 -0.441 -19.188 1.00 68.62 81 GLU A C 1
ATOM 683 O O . GLU A 1 81 ? 40.043 0.636 -18.616 1.00 68.62 81 GLU A O 1
ATOM 688 N N . ARG A 1 82 ? 40.600 -0.492 -20.480 1.00 80.25 82 ARG A N 1
ATOM 689 C CA . ARG A 1 82 ? 40.824 0.703 -21.294 1.00 80.25 82 ARG A CA 1
ATOM 690 C C . ARG A 1 82 ? 39.498 1.402 -21.590 1.00 80.25 82 ARG A C 1
ATOM 692 O O . ARG A 1 82 ? 38.611 0.830 -22.213 1.00 80.25 82 ARG A O 1
ATOM 699 N N . ALA A 1 83 ? 39.412 2.677 -21.211 1.00 80.56 83 ALA A N 1
ATOM 700 C CA . ALA A 1 83 ? 38.254 3.511 -21.513 1.00 80.56 83 ALA A CA 1
ATOM 701 C C . ALA A 1 83 ? 38.040 3.634 -23.031 1.00 80.56 83 ALA A C 1
ATOM 703 O O . ALA A 1 83 ? 38.958 4.028 -23.762 1.00 80.56 83 ALA A O 1
ATOM 704 N N . GLN A 1 84 ? 36.827 3.328 -23.496 1.00 88.62 84 GLN A N 1
ATOM 705 C CA . GLN A 1 84 ? 36.420 3.550 -24.882 1.00 88.62 84 GLN A CA 1
ATOM 706 C C . GLN A 1 84 ? 35.431 4.711 -24.931 1.00 88.62 84 GLN A C 1
ATOM 708 O O . GLN A 1 84 ? 34.273 4.585 -24.545 1.00 88.62 84 GLN A O 1
ATOM 713 N N . TRP A 1 85 ? 35.899 5.869 -25.387 1.00 93.31 85 TRP A N 1
ATOM 714 C CA . TRP A 1 85 ? 35.108 7.092 -25.360 1.00 93.31 85 TRP A CA 1
ATOM 715 C C . TRP A 1 85 ? 34.226 7.230 -26.597 1.00 93.31 85 TRP A C 1
ATOM 717 O O . TRP A 1 85 ? 34.719 7.353 -27.719 1.00 93.31 85 TRP A O 1
ATOM 727 N N . LEU A 1 86 ? 32.913 7.249 -26.381 1.00 95.00 86 LEU A N 1
ATOM 728 C CA . LEU A 1 86 ? 31.906 7.400 -27.429 1.00 95.00 86 LEU A CA 1
ATOM 729 C C . LEU A 1 86 ? 31.109 8.693 -27.220 1.00 95.00 86 LEU A C 1
ATOM 731 O O . LEU A 1 86 ? 30.555 8.883 -26.138 1.00 95.00 86 LEU A O 1
ATOM 735 N N . PRO A 1 87 ? 30.981 9.584 -28.217 1.00 96.31 87 PRO A N 1
ATOM 736 C CA . PRO A 1 87 ? 30.074 10.723 -28.117 1.00 96.31 87 PRO A CA 1
ATOM 737 C C . PRO A 1 87 ? 28.633 10.261 -27.889 1.00 96.31 87 PRO A C 1
ATOM 739 O O . PRO A 1 87 ? 28.174 9.329 -28.556 1.00 96.31 87 PRO A O 1
ATOM 742 N N . MET A 1 88 ? 27.902 10.946 -27.002 1.00 93.88 88 MET A N 1
ATOM 743 C CA . MET A 1 88 ? 26.510 10.610 -26.662 1.00 93.88 88 MET A CA 1
ATOM 744 C C . MET A 1 88 ? 25.584 10.497 -27.881 1.00 93.88 88 MET A C 1
ATOM 746 O O . MET A 1 88 ? 24.712 9.636 -27.905 1.00 93.88 88 MET A O 1
ATOM 750 N N . GLU A 1 89 ? 25.786 11.320 -28.912 1.00 95.31 89 GLU A N 1
ATOM 751 C CA . GLU A 1 89 ? 24.967 11.302 -30.135 1.00 95.31 89 GLU A CA 1
ATOM 752 C C . GLU A 1 89 ? 25.209 10.082 -31.044 1.00 95.31 89 GLU A C 1
ATOM 754 O O . GLU A 1 89 ? 24.461 9.852 -31.993 1.00 95.31 89 GLU A O 1
ATOM 759 N N . THR A 1 90 ? 26.240 9.282 -30.760 1.00 95.00 90 THR A N 1
ATOM 760 C CA . THR A 1 90 ? 26.645 8.132 -31.587 1.00 95.00 90 THR A CA 1
ATOM 761 C C . THR A 1 90 ? 26.301 6.778 -30.972 1.00 95.00 90 THR A C 1
ATOM 763 O O . THR A 1 90 ? 26.784 5.739 -31.444 1.00 95.00 90 THR A O 1
ATOM 766 N N . VAL A 1 91 ? 25.481 6.782 -29.917 1.00 94.25 91 VAL A N 1
ATOM 767 C CA . VAL A 1 91 ? 25.004 5.580 -29.236 1.00 94.25 91 VAL A CA 1
ATOM 768 C C . VAL A 1 91 ? 23.497 5.629 -28.997 1.00 94.25 91 VAL A C 1
ATOM 770 O O . VAL A 1 91 ? 22.893 6.692 -28.889 1.00 94.25 91 VAL A O 1
ATOM 773 N N . GLN A 1 92 ? 22.887 4.455 -28.889 1.00 94.50 92 GLN A N 1
ATOM 774 C CA . GLN A 1 92 ? 21.493 4.273 -28.494 1.00 94.50 92 GLN A CA 1
ATOM 775 C C . GLN A 1 92 ? 21.403 3.241 -27.379 1.00 94.50 92 GLN A C 1
ATOM 777 O O . GLN A 1 92 ? 22.172 2.284 -27.360 1.00 94.50 92 GLN A O 1
ATOM 782 N N . ILE A 1 93 ? 20.444 3.407 -26.472 1.00 92.38 93 ILE A N 1
ATOM 783 C CA . ILE A 1 93 ? 20.119 2.379 -25.479 1.00 92.38 93 ILE A CA 1
ATOM 784 C C . ILE A 1 93 ? 19.563 1.161 -26.223 1.00 92.38 93 ILE A C 1
ATOM 786 O O . ILE A 1 93 ? 18.764 1.312 -27.149 1.00 92.38 93 ILE A O 1
ATOM 790 N N . VAL A 1 94 ? 20.014 -0.036 -25.848 1.00 92.31 94 VAL A N 1
ATOM 791 C CA . VAL A 1 94 ? 19.507 -1.280 -26.435 1.00 92.31 94 VAL A CA 1
ATOM 792 C C . VAL A 1 94 ? 18.033 -1.464 -26.055 1.00 92.31 94 VAL A C 1
ATOM 794 O O . VAL A 1 94 ? 17.627 -1.215 -24.920 1.00 92.31 94 VAL A O 1
ATOM 797 N N . GLU A 1 95 ? 17.214 -1.853 -27.030 1.00 91.25 95 GLU A N 1
ATOM 798 C CA . GLU A 1 95 ? 15.788 -2.106 -26.817 1.00 91.25 95 GLU A CA 1
ATOM 799 C C . GLU A 1 95 ? 15.563 -3.351 -25.947 1.00 91.25 95 GLU A C 1
ATOM 801 O O . GLU A 1 95 ? 16.412 -4.235 -25.879 1.00 91.25 95 GLU A O 1
ATOM 806 N N . TRP A 1 96 ? 14.384 -3.441 -25.324 1.00 87.06 96 TRP A N 1
ATOM 807 C CA . TRP A 1 96 ? 13.950 -4.596 -24.516 1.00 87.06 96 TRP A CA 1
ATOM 808 C C . TRP A 1 96 ? 14.741 -4.842 -23.223 1.00 87.06 96 TRP A C 1
ATOM 810 O O . TRP A 1 96 ? 14.600 -5.890 -22.595 1.00 87.06 96 TRP A O 1
ATOM 820 N N . GLU A 1 97 ? 15.501 -3.850 -22.764 1.00 84.75 97 GLU A N 1
ATOM 821 C CA . GLU A 1 97 ? 16.188 -3.906 -21.477 1.00 84.75 97 GLU A CA 1
ATOM 822 C C . GLU A 1 97 ? 15.233 -3.759 -20.293 1.00 84.75 97 GLU A C 1
ATOM 824 O O . GLU A 1 97 ? 14.442 -2.815 -20.189 1.00 84.75 97 GLU A O 1
ATOM 829 N N . ARG A 1 98 ? 15.339 -4.692 -19.344 1.00 82.44 98 ARG A N 1
ATOM 830 C CA . ARG A 1 98 ? 14.537 -4.667 -18.122 1.00 82.44 98 ARG A CA 1
ATOM 831 C C . ARG A 1 98 ? 15.099 -3.638 -17.143 1.00 82.44 98 ARG A C 1
ATOM 833 O O . ARG A 1 98 ? 16.233 -3.744 -16.684 1.00 82.44 98 ARG A O 1
ATOM 840 N N . ALA A 1 99 ? 14.261 -2.696 -16.717 1.00 82.50 99 ALA A N 1
ATOM 841 C CA . ALA A 1 99 ? 14.587 -1.825 -15.591 1.00 82.50 99 ALA A CA 1
ATOM 842 C C . ALA A 1 99 ? 14.584 -2.636 -14.279 1.00 82.50 99 ALA A C 1
ATOM 844 O O . ALA A 1 99 ? 13.537 -3.095 -13.828 1.00 82.50 99 ALA A O 1
ATOM 845 N N . MET A 1 100 ? 15.762 -2.813 -13.672 1.00 80.75 100 MET A N 1
ATOM 846 C CA . MET A 1 100 ? 15.941 -3.560 -12.411 1.00 80.75 100 MET A CA 1
ATOM 847 C C . MET A 1 100 ? 15.840 -2.690 -11.153 1.00 80.75 100 MET A C 1
ATOM 849 O O . MET A 1 100 ? 15.773 -3.195 -10.038 1.00 80.75 100 MET A O 1
ATOM 853 N N . ARG A 1 101 ? 15.844 -1.371 -11.330 1.00 82.06 101 ARG A N 1
ATOM 854 C CA . ARG A 1 101 ? 15.725 -0.395 -10.247 1.00 82.06 101 ARG A CA 1
ATOM 855 C C . ARG A 1 101 ? 14.291 -0.312 -9.738 1.00 82.06 101 ARG A C 1
ATOM 857 O O . ARG A 1 101 ? 13.340 -0.396 -10.515 1.00 82.06 101 ARG A O 1
ATOM 864 N N . SER A 1 102 ? 14.163 -0.080 -8.436 1.00 83.62 102 SER A N 1
ATOM 865 C CA . SER A 1 102 ? 12.879 0.205 -7.809 1.00 83.62 102 SER A CA 1
ATOM 866 C C . SER A 1 102 ? 12.250 1.441 -8.440 1.00 83.62 102 SER A C 1
ATOM 868 O O . SER A 1 102 ? 12.894 2.480 -8.583 1.00 83.62 102 SER A O 1
ATOM 870 N N . LEU A 1 103 ? 10.983 1.311 -8.811 1.00 86.94 103 LEU A N 1
ATOM 871 C CA . LEU A 1 103 ? 10.177 2.423 -9.292 1.00 86.94 103 LEU A CA 1
ATOM 872 C C . LEU A 1 103 ? 9.880 3.379 -8.135 1.00 86.94 103 LEU A C 1
ATOM 874 O O . LEU A 1 103 ? 9.615 2.925 -7.017 1.00 86.94 103 LEU A O 1
ATOM 878 N N . ASP A 1 104 ? 9.873 4.681 -8.407 1.00 85.31 104 ASP A N 1
ATOM 879 C CA . ASP A 1 104 ? 9.375 5.661 -7.441 1.00 85.31 104 ASP A CA 1
ATOM 880 C C . ASP A 1 104 ? 7.847 5.540 -7.256 1.00 85.31 104 ASP A C 1
ATOM 882 O O . ASP A 1 104 ? 7.156 4.869 -8.023 1.00 85.31 104 ASP A O 1
ATOM 886 N N . SER A 1 105 ? 7.291 6.187 -6.229 1.00 80.38 105 SER A N 1
ATOM 887 C CA . SER A 1 105 ? 5.855 6.077 -5.914 1.00 80.38 105 SER A CA 1
ATOM 888 C C . SER A 1 105 ? 4.921 6.513 -7.056 1.00 80.38 105 SER A C 1
ATOM 890 O O . SER A 1 105 ? 3.837 5.947 -7.215 1.00 80.38 105 SER A O 1
ATOM 892 N N . VAL A 1 106 ? 5.339 7.475 -7.886 1.00 85.25 106 VAL A N 1
ATOM 893 C CA . VAL A 1 106 ? 4.557 7.972 -9.026 1.00 85.25 106 VAL A CA 1
ATOM 894 C C . VAL A 1 106 ? 4.596 6.947 -10.155 1.00 85.25 106 VAL A C 1
ATOM 896 O O . VAL A 1 106 ? 3.557 6.573 -10.699 1.00 85.25 106 VAL A O 1
ATOM 899 N N . GLN A 1 107 ? 5.782 6.430 -10.466 1.00 89.00 107 GLN A N 1
ATOM 900 C CA . GLN A 1 107 ? 5.988 5.368 -11.445 1.00 89.00 107 GLN A CA 1
ATOM 901 C C . GLN A 1 107 ? 5.246 4.086 -11.050 1.00 89.00 107 GLN A C 1
ATOM 903 O O . GLN A 1 107 ? 4.562 3.497 -11.887 1.00 89.00 107 GLN A O 1
ATOM 908 N N . GLN A 1 108 ? 5.309 3.683 -9.777 1.00 89.12 108 GLN A N 1
ATOM 909 C CA . GLN A 1 108 ? 4.555 2.546 -9.243 1.00 89.12 108 GLN A CA 1
ATOM 910 C C . GLN A 1 108 ? 3.050 2.737 -9.440 1.00 89.12 108 GLN A C 1
ATOM 912 O O . GLN A 1 108 ? 2.380 1.819 -9.906 1.00 89.12 108 GLN A O 1
ATOM 917 N N . ALA A 1 109 ? 2.516 3.928 -9.148 1.00 87.25 109 ALA A N 1
ATOM 918 C CA . ALA A 1 109 ? 1.101 4.227 -9.351 1.00 87.25 109 ALA A CA 1
ATOM 919 C C . ALA A 1 109 ? 0.696 4.154 -10.834 1.00 87.25 109 ALA A C 1
ATOM 921 O O . ALA A 1 109 ? -0.367 3.619 -11.158 1.00 87.25 109 ALA A O 1
ATOM 922 N N . ILE A 1 110 ? 1.546 4.641 -11.745 1.00 92.69 110 ILE A N 1
ATOM 923 C CA . ILE A 1 110 ? 1.324 4.543 -13.196 1.00 92.69 110 ILE A CA 1
ATOM 924 C C . ILE A 1 110 ? 1.299 3.078 -13.637 1.00 92.69 110 ILE A C 1
ATOM 926 O O . ILE A 1 110 ? 0.373 2.670 -14.342 1.00 92.69 110 ILE A O 1
ATOM 930 N N . VAL A 1 111 ? 2.288 2.283 -13.220 1.00 92.75 111 VAL A N 1
ATOM 931 C CA . VAL A 1 111 ? 2.362 0.854 -13.552 1.00 92.75 111 VAL A CA 1
ATOM 932 C C . VAL A 1 111 ? 1.163 0.112 -12.980 1.00 92.75 111 VAL A C 1
ATOM 934 O O . VAL A 1 111 ? 0.505 -0.614 -13.715 1.00 92.75 111 VAL A O 1
ATOM 937 N N . ALA A 1 112 ? 0.815 0.337 -11.713 1.00 92.25 112 ALA A N 1
ATOM 938 C CA . ALA A 1 112 ? -0.350 -0.276 -11.087 1.00 92.25 112 ALA A CA 1
ATOM 939 C C . ALA A 1 112 ? -1.632 0.046 -11.864 1.00 92.25 112 ALA A C 1
ATOM 941 O O . ALA A 1 112 ? -2.376 -0.861 -12.227 1.00 92.25 112 ALA A O 1
ATOM 942 N N . LYS A 1 113 ? -1.857 1.321 -12.209 1.00 91.50 113 LYS A N 1
ATOM 943 C CA . LYS A 1 113 ? -3.035 1.745 -12.976 1.00 91.50 113 LYS A CA 1
ATOM 944 C C . LYS A 1 113 ? -3.094 1.101 -14.362 1.00 91.50 113 LYS A C 1
ATOM 946 O O . LYS A 1 113 ? -4.176 0.723 -14.794 1.00 91.50 113 LYS A O 1
ATOM 951 N N . LYS A 1 114 ? -1.955 0.962 -15.049 1.00 89.62 114 LYS A N 1
ATOM 952 C CA . LYS A 1 114 ? -1.875 0.295 -16.362 1.00 89.62 114 LYS A CA 1
ATOM 953 C C . LYS A 1 114 ? -2.033 -1.226 -16.270 1.00 89.62 114 LYS A C 1
ATOM 955 O O . LYS A 1 114 ? -2.511 -1.846 -17.216 1.00 89.62 114 LYS A O 1
ATOM 960 N N . SER A 1 115 ? -1.635 -1.820 -15.150 1.00 90.38 115 SER A N 1
ATOM 961 C CA . SER A 1 115 ? -1.716 -3.262 -14.904 1.00 90.38 115 SER A CA 1
ATOM 962 C C . SER A 1 115 ? -3.094 -3.709 -14.414 1.00 90.38 115 SER A C 1
ATOM 964 O O . SER A 1 115 ? -3.433 -4.885 -14.544 1.00 90.38 115 SER A O 1
ATOM 966 N N . ILE A 1 116 ? -3.918 -2.808 -13.875 1.00 91.50 116 ILE A N 1
ATOM 967 C CA . ILE A 1 116 ? -5.309 -3.112 -13.527 1.00 91.50 116 ILE A CA 1
ATOM 968 C C . ILE A 1 116 ? -6.117 -3.233 -14.820 1.00 91.50 116 ILE A C 1
ATOM 970 O O . ILE A 1 116 ? -6.259 -2.289 -15.588 1.00 91.50 116 ILE A O 1
ATOM 974 N N . VAL A 1 117 ? -6.639 -4.431 -15.054 1.00 92.56 117 VAL A N 1
ATOM 975 C CA . VAL A 1 117 ? -7.480 -4.778 -16.204 1.00 92.56 117 VAL A CA 1
ATOM 976 C C . VAL A 1 117 ? -8.591 -5.666 -15.665 1.00 92.56 117 VAL A C 1
ATOM 978 O O . VAL A 1 117 ? -8.324 -6.495 -14.788 1.00 92.56 117 VAL A O 1
ATOM 981 N N . GLU A 1 118 ? -9.812 -5.481 -16.155 1.00 95.50 118 GLU A N 1
ATOM 982 C CA . GLU A 1 118 ? -10.959 -6.293 -15.748 1.00 95.50 118 GLU A CA 1
ATOM 983 C C . GLU A 1 118 ? -10.741 -7.778 -16.081 1.00 95.50 118 GLU A C 1
ATOM 985 O O . GLU A 1 118 ? -10.055 -8.085 -17.061 1.00 95.50 118 GLU A O 1
ATOM 990 N N . PRO A 1 119 ? -11.302 -8.718 -15.297 1.00 96.12 119 PRO A N 1
ATOM 991 C CA . PRO A 1 119 ? -11.099 -10.148 -15.525 1.00 96.12 119 PRO A CA 1
ATOM 992 C C . PRO A 1 119 ? -11.450 -10.619 -16.943 1.00 96.12 119 PRO A C 1
ATOM 994 O O . PRO A 1 119 ? -10.683 -11.391 -17.510 1.00 96.12 119 PRO A O 1
ATOM 997 N N . SER A 1 120 ? -12.540 -10.118 -17.536 1.00 96.69 120 SER A N 1
ATOM 998 C CA . SER A 1 120 ? -12.941 -10.422 -18.921 1.00 96.69 120 SER A CA 1
ATOM 999 C C . SER A 1 120 ? -11.884 -9.966 -19.928 1.00 96.69 120 SER A C 1
ATOM 1001 O O . SER A 1 120 ? -11.337 -10.771 -20.668 1.00 96.69 120 SER A O 1
ATOM 1003 N N . GLN A 1 121 ? -11.483 -8.699 -19.864 1.00 96.19 121 GLN A N 1
ATOM 1004 C CA . GLN A 1 121 ? -10.444 -8.148 -20.736 1.00 96.19 121 GLN A CA 1
ATOM 1005 C C . GLN A 1 121 ? -9.088 -8.849 -20.547 1.00 96.19 121 GLN A C 1
ATOM 1007 O O . GLN A 1 121 ? -8.301 -8.971 -21.485 1.00 96.19 121 GLN A O 1
ATOM 1012 N N . ARG A 1 122 ? -8.766 -9.284 -19.320 1.00 96.12 122 ARG A N 1
ATOM 1013 C CA . ARG A 1 122 ? -7.554 -10.068 -19.055 1.00 96.12 122 ARG A CA 1
ATOM 1014 C C . ARG A 1 122 ? -7.650 -11.464 -19.666 1.00 96.12 122 ARG A C 1
ATOM 1016 O O . ARG A 1 122 ? -6.651 -11.918 -20.215 1.00 96.12 122 ARG A O 1
ATOM 1023 N N . TYR A 1 123 ? -8.810 -12.111 -19.584 1.00 96.31 123 TYR A N 1
ATOM 1024 C CA . TYR A 1 123 ? -9.072 -13.377 -20.262 1.00 96.31 123 TYR A CA 1
ATOM 1025 C C . TYR A 1 123 ? -8.853 -13.236 -21.772 1.00 96.31 123 TYR A C 1
ATOM 1027 O O . TYR A 1 123 ? -8.021 -13.957 -22.318 1.00 96.31 123 TYR A O 1
ATOM 1035 N N . ASP A 1 124 ? -9.480 -12.242 -22.408 1.00 95.81 124 ASP A N 1
ATOM 1036 C CA . ASP A 1 124 ? -9.363 -12.003 -23.852 1.00 95.81 124 ASP A CA 1
ATOM 1037 C C . ASP A 1 124 ? -7.905 -11.788 -24.271 1.00 95.81 124 ASP A C 1
ATOM 1039 O O . ASP A 1 124 ? -7.416 -12.449 -25.182 1.00 95.81 124 ASP A O 1
ATOM 1043 N N . LYS A 1 125 ? -7.158 -10.958 -23.529 1.00 95.31 125 LYS A N 1
ATOM 1044 C CA . LYS A 1 125 ? -5.723 -10.735 -23.774 1.00 95.31 125 LYS A CA 1
ATOM 1045 C C . LYS A 1 125 ? -4.896 -12.015 -23.688 1.00 95.31 125 LYS A C 1
ATOM 1047 O O . LYS A 1 125 ? -3.960 -12.185 -24.464 1.00 95.31 125 LYS A O 1
ATOM 1052 N N . ILE A 1 126 ? -5.187 -12.897 -22.730 1.00 96.00 126 ILE A N 1
ATOM 1053 C CA . ILE A 1 126 ? -4.474 -14.175 -22.615 1.00 96.00 126 ILE A CA 1
ATOM 1054 C C . ILE A 1 126 ? -4.822 -15.071 -23.807 1.00 96.00 126 ILE A C 1
ATOM 1056 O O . ILE A 1 126 ? -3.917 -15.638 -24.417 1.00 96.00 126 ILE A O 1
ATOM 1060 N N . MET A 1 127 ? -6.099 -15.152 -24.183 1.00 96.31 127 MET A N 1
ATOM 1061 C CA . MET A 1 127 ? -6.533 -15.933 -25.342 1.00 96.31 127 MET A CA 1
ATOM 1062 C C . MET A 1 127 ? -5.952 -15.388 -26.655 1.00 96.31 127 MET A C 1
ATOM 1064 O O . MET A 1 127 ? -5.538 -16.170 -27.506 1.00 96.31 127 MET A O 1
ATOM 1068 N N . ASP A 1 128 ? -5.832 -14.069 -26.811 1.00 96.12 128 ASP A N 1
ATOM 1069 C CA . ASP A 1 128 ? -5.141 -13.432 -27.939 1.00 96.12 128 ASP A CA 1
ATOM 1070 C C . ASP A 1 128 ? -3.674 -13.848 -28.014 1.00 96.12 128 ASP A C 1
ATOM 1072 O O . ASP A 1 128 ? -3.185 -14.203 -29.084 1.00 96.12 128 ASP A O 1
ATOM 1076 N N . ILE A 1 129 ? -2.964 -13.844 -26.881 1.00 95.94 129 ILE A N 1
ATOM 1077 C CA . ILE A 1 129 ? -1.567 -14.292 -26.825 1.00 95.94 129 ILE A CA 1
ATOM 1078 C C . ILE A 1 129 ? -1.462 -15.756 -27.255 1.00 95.94 129 ILE A C 1
ATOM 1080 O O . ILE A 1 129 ? -0.584 -16.081 -28.049 1.00 95.94 129 ILE A O 1
ATOM 1084 N N . ILE A 1 130 ? -2.347 -16.629 -26.769 1.00 95.06 130 ILE A N 1
ATOM 1085 C CA . ILE A 1 130 ? -2.339 -18.057 -27.114 1.00 95.06 130 ILE A CA 1
ATOM 1086 C C . ILE A 1 130 ? -2.599 -18.257 -28.613 1.00 95.06 130 ILE A C 1
ATOM 1088 O O . ILE A 1 130 ? -1.828 -18.955 -29.274 1.00 95.06 130 ILE A O 1
ATOM 1092 N N . ARG A 1 131 ? -3.624 -17.592 -29.165 1.00 94.31 131 ARG A N 1
ATOM 1093 C CA . ARG A 1 131 ? -3.958 -17.646 -30.598 1.00 94.31 131 ARG A CA 1
ATOM 1094 C C . ARG A 1 131 ? -2.811 -17.144 -31.473 1.00 94.31 131 ARG A C 1
ATOM 1096 O O . ARG A 1 131 ? -2.433 -17.818 -32.424 1.00 94.31 131 ARG A O 1
ATOM 1103 N N . ASN A 1 132 ? -2.222 -16.003 -31.117 1.00 95.12 132 ASN A N 1
ATOM 1104 C CA . ASN A 1 132 ? -1.124 -15.397 -31.874 1.00 95.12 132 ASN A CA 1
ATOM 1105 C C . ASN A 1 132 ? 0.179 -16.194 -31.769 1.00 95.12 132 ASN A C 1
ATOM 1107 O O . ASN A 1 132 ? 0.968 -16.204 -32.710 1.00 95.12 132 ASN A O 1
ATOM 1111 N N . ARG A 1 133 ? 0.435 -16.843 -30.626 1.00 93.06 133 ARG A N 1
ATOM 1112 C CA . ARG A 1 133 ? 1.617 -17.694 -30.454 1.00 93.06 133 ARG A CA 1
ATOM 1113 C C . ARG A 1 133 ? 1.506 -19.003 -31.213 1.00 93.06 133 ARG A C 1
ATOM 1115 O O . ARG A 1 133 ? 2.547 -19.497 -31.625 1.00 93.06 133 ARG A O 1
ATOM 1122 N N . ASN A 1 134 ? 0.290 -19.529 -31.380 1.00 91.88 134 ASN A N 1
ATOM 1123 C CA . ASN A 1 134 ? 0.018 -20.792 -32.060 1.00 91.88 134 ASN A CA 1
ATOM 1124 C C . ASN A 1 134 ? 1.024 -21.880 -31.645 1.00 91.88 134 ASN A C 1
ATOM 1126 O O . ASN A 1 134 ? 1.796 -22.370 -32.463 1.00 91.88 134 ASN A O 1
ATOM 1130 N N . PHE A 1 135 ? 1.063 -22.200 -30.345 1.00 92.00 135 PHE A N 1
ATOM 1131 C CA . PHE A 1 135 ? 2.108 -23.047 -29.755 1.00 92.00 135 PHE A CA 1
ATOM 1132 C C . PHE A 1 135 ? 2.330 -24.360 -30.516 1.00 92.00 135 PHE A C 1
ATOM 1134 O O . PHE A 1 135 ? 3.470 -24.759 -30.705 1.00 92.00 135 PHE A O 1
ATOM 1141 N N . ASN A 1 136 ? 1.265 -24.990 -31.017 1.00 92.88 136 ASN A N 1
ATOM 1142 C CA . ASN A 1 136 ? 1.354 -26.257 -31.749 1.00 92.88 136 ASN A CA 1
ATOM 1143 C C . ASN A 1 136 ? 2.005 -26.142 -33.143 1.00 92.88 136 ASN A C 1
ATOM 1145 O O . ASN A 1 136 ? 2.250 -27.168 -33.769 1.00 92.88 136 ASN A O 1
ATOM 1149 N N . ALA A 1 137 ? 2.285 -24.931 -33.637 1.00 92.81 137 ALA A N 1
ATOM 1150 C CA . ALA A 1 137 ? 3.103 -24.712 -34.831 1.00 92.81 137 ALA A CA 1
ATOM 1151 C C . ALA A 1 137 ? 4.616 -24.748 -34.542 1.00 92.81 137 ALA A C 1
ATOM 1153 O O . ALA A 1 137 ? 5.416 -24.721 -35.477 1.00 92.81 137 ALA A O 1
ATOM 1154 N N . ASP A 1 138 ? 5.026 -24.789 -33.271 1.00 94.44 138 ASP A N 1
ATOM 1155 C CA . ASP A 1 138 ? 6.426 -24.964 -32.895 1.00 94.44 138 ASP A CA 1
ATOM 1156 C C . ASP A 1 138 ? 6.901 -26.380 -33.256 1.00 94.44 138 ASP A C 1
ATOM 1158 O O . ASP A 1 138 ? 6.301 -27.376 -32.853 1.00 94.44 138 ASP A O 1
ATOM 1162 N N . ARG A 1 139 ? 8.007 -26.467 -34.005 1.00 95.00 139 ARG A N 1
ATOM 1163 C CA . ARG A 1 139 ? 8.569 -27.732 -34.503 1.00 95.00 139 ARG A CA 1
ATOM 1164 C C . ARG A 1 139 ? 9.005 -28.702 -33.403 1.00 95.00 139 ARG A C 1
ATOM 1166 O O . ARG A 1 139 ? 9.042 -29.899 -33.651 1.00 95.00 139 ARG A O 1
ATOM 1173 N N . TYR A 1 140 ? 9.340 -28.203 -32.215 1.00 95.69 140 TYR A N 1
ATOM 1174 C CA . TYR A 1 140 ? 9.886 -29.020 -31.134 1.00 95.69 140 TYR A CA 1
ATOM 1175 C C . TYR A 1 140 ? 8.799 -29.707 -30.303 1.00 95.69 140 TYR A C 1
ATOM 1177 O O . TYR A 1 140 ? 9.044 -30.765 -29.728 1.00 95.69 140 TYR A O 1
ATOM 1185 N N . LEU A 1 141 ? 7.590 -29.140 -30.216 1.00 94.88 141 LEU A N 1
ATOM 1186 C CA . LEU A 1 141 ? 6.529 -29.727 -29.389 1.00 94.88 141 LEU A CA 1
ATOM 1187 C C . LEU A 1 141 ? 6.073 -31.112 -29.884 1.00 94.88 141 LEU A C 1
ATOM 1189 O O . LEU A 1 141 ? 5.950 -32.004 -29.041 1.00 94.88 141 LEU A O 1
ATOM 1193 N N . PRO A 1 142 ? 5.889 -31.352 -31.201 1.00 92.25 142 PRO A N 1
ATOM 1194 C CA . PRO A 1 142 ? 5.594 -32.685 -31.720 1.00 92.25 142 PRO A CA 1
ATOM 1195 C C . PRO A 1 142 ? 6.697 -33.707 -31.428 1.00 92.25 142 PRO A C 1
ATOM 1197 O O . PRO A 1 142 ? 6.384 -34.830 -31.046 1.00 92.25 142 PRO A O 1
ATOM 1200 N N . GLU A 1 143 ? 7.976 -33.322 -31.538 1.00 94.75 143 GLU A N 1
ATOM 1201 C CA . GLU A 1 143 ? 9.115 -34.203 -31.217 1.00 94.75 143 GLU A CA 1
ATOM 1202 C C . GLU A 1 143 ? 9.109 -34.636 -29.742 1.00 94.75 143 GLU A C 1
ATOM 1204 O O . GLU A 1 143 ? 9.509 -35.750 -29.408 1.00 94.75 143 GLU A O 1
ATOM 1209 N N . LEU A 1 144 ? 8.604 -33.770 -28.860 1.00 96.19 144 LEU A N 1
ATOM 1210 C CA . LEU A 1 144 ? 8.459 -34.034 -27.429 1.00 96.19 144 LEU A CA 1
ATOM 1211 C C . LEU A 1 144 ? 7.111 -34.673 -27.054 1.00 96.19 144 LEU A C 1
ATOM 1213 O O . LEU A 1 144 ? 6.854 -34.881 -25.869 1.00 96.19 144 LEU A O 1
ATOM 1217 N N . ASN A 1 145 ? 6.249 -34.990 -28.028 1.00 95.38 145 ASN A N 1
ATOM 1218 C CA . ASN A 1 145 ? 4.875 -35.462 -27.811 1.00 95.38 145 ASN A CA 1
ATOM 1219 C C . ASN A 1 145 ? 4.033 -34.520 -26.923 1.00 95.38 145 ASN A C 1
ATOM 1221 O O . ASN A 1 145 ? 3.199 -34.963 -26.131 1.00 95.38 145 ASN A O 1
ATOM 1225 N N . ILE A 1 146 ? 4.247 -33.207 -27.044 1.00 96.31 146 ILE A N 1
ATOM 1226 C CA . ILE A 1 146 ? 3.509 -32.175 -26.311 1.00 96.31 146 ILE A CA 1
ATOM 1227 C C . ILE A 1 146 ? 2.471 -31.540 -27.236 1.00 96.31 146 ILE A C 1
ATOM 1229 O O . ILE A 1 146 ? 2.779 -31.115 -28.346 1.00 96.31 146 ILE A O 1
ATOM 1233 N N . HIS A 1 147 ? 1.239 -31.415 -26.743 1.00 93.88 147 HIS A N 1
ATOM 1234 C CA . HIS A 1 147 ? 0.159 -30.710 -27.425 1.00 93.88 147 HIS A CA 1
ATOM 1235 C C . HIS A 1 147 ? -0.520 -29.721 -26.475 1.00 93.88 147 HIS A C 1
ATOM 1237 O O . HIS A 1 147 ? -0.962 -30.089 -25.384 1.00 93.88 147 HIS A O 1
ATOM 1243 N N . VAL A 1 148 ? -0.621 -28.461 -26.896 1.00 93.25 148 VAL A N 1
ATOM 1244 C CA . VAL A 1 148 ? -1.216 -27.375 -26.112 1.00 93.25 148 VAL A CA 1
ATOM 1245 C C . VAL A 1 148 ? -2.652 -27.142 -26.573 1.00 93.25 148 VAL A C 1
ATOM 1247 O O . VAL A 1 148 ? -2.878 -26.700 -27.696 1.00 93.25 148 VAL A O 1
ATOM 1250 N N . LYS A 1 149 ? -3.628 -27.387 -25.694 1.00 93.25 149 LYS A N 1
ATOM 1251 C CA . LYS A 1 149 ? -5.032 -27.006 -25.924 1.00 93.25 149 LYS A CA 1
ATOM 1252 C C . LYS A 1 149 ? -5.184 -25.505 -25.694 1.00 93.25 149 LYS A C 1
ATOM 1254 O O . LYS A 1 149 ? -5.021 -25.042 -24.566 1.00 93.25 149 LYS A O 1
ATOM 1259 N N . GLY A 1 150 ? -5.413 -24.753 -26.765 1.00 91.44 150 GLY A N 1
ATOM 1260 C CA . GLY A 1 150 ? -5.361 -23.288 -26.770 1.00 91.44 150 GLY A CA 1
ATOM 1261 C C . GLY A 1 150 ? -6.697 -22.598 -27.040 1.00 91.44 150 GLY A C 1
ATOM 1262 O O . GLY A 1 150 ? -6.746 -21.373 -27.097 1.00 91.44 150 GLY A O 1
ATOM 1263 N N . GLU A 1 151 ? -7.768 -23.364 -27.229 1.00 90.88 151 GLU A N 1
ATOM 1264 C CA . GLU A 1 151 ? -9.095 -22.876 -27.607 1.00 90.88 151 GLU A CA 1
ATOM 1265 C C . GLU A 1 151 ? -9.833 -22.250 -26.421 1.00 90.88 151 GLU A C 1
ATOM 1267 O O . GLU A 1 151 ? -10.573 -21.283 -26.587 1.00 90.88 151 GLU A O 1
ATOM 1272 N N . GLU A 1 152 ? -9.609 -22.775 -25.213 1.00 93.12 152 GLU A N 1
ATOM 1273 C CA . GLU A 1 152 ? -10.190 -22.264 -23.975 1.00 93.12 152 GLU A CA 1
ATOM 1274 C C . GLU A 1 152 ? -9.306 -22.536 -22.751 1.00 93.12 152 GLU A C 1
ATOM 1276 O O . GLU A 1 152 ? -8.557 -23.511 -22.695 1.00 93.12 152 GLU A O 1
ATOM 1281 N N . MET A 1 153 ? -9.419 -21.679 -21.730 1.00 95.12 153 MET A N 1
ATOM 1282 C CA . MET A 1 153 ? -8.833 -21.956 -20.417 1.00 95.12 153 MET A CA 1
ATOM 1283 C C . MET A 1 153 ? -9.526 -23.144 -19.742 1.00 95.12 153 MET A C 1
ATOM 1285 O O . MET A 1 153 ? -10.731 -23.352 -19.896 1.00 95.12 153 MET A O 1
ATOM 1289 N N . LEU A 1 154 ? -8.771 -23.870 -18.914 1.00 95.50 154 LEU A N 1
ATOM 1290 C CA . LEU A 1 154 ? -9.288 -24.980 -18.118 1.00 95.50 154 LEU A CA 1
ATOM 1291 C C . LEU A 1 154 ? -10.481 -24.540 -17.252 1.00 95.50 154 LEU A C 1
ATOM 1293 O O . LEU A 1 154 ? -10.360 -23.664 -16.394 1.00 95.50 154 LEU A O 1
ATOM 1297 N N . LYS A 1 155 ? -11.627 -25.199 -17.440 1.00 95.62 155 LYS A N 1
ATOM 1298 C CA . LYS A 1 155 ? -12.831 -24.984 -16.631 1.00 95.62 155 LYS A CA 1
ATOM 1299 C C . LYS A 1 155 ? -12.762 -25.821 -15.360 1.00 95.62 155 LYS A C 1
ATOM 1301 O O . LYS A 1 155 ? -12.666 -27.045 -15.413 1.00 95.62 155 LYS A O 1
ATOM 1306 N N . ILE A 1 156 ? -12.858 -25.156 -14.214 1.00 96.50 156 ILE A N 1
ATOM 1307 C CA . ILE A 1 156 ? -12.795 -25.788 -12.894 1.00 96.50 156 ILE A CA 1
ATOM 1308 C C . ILE A 1 156 ? -14.108 -25.517 -12.162 1.00 96.50 156 ILE A C 1
ATOM 1310 O O . ILE A 1 156 ? -14.584 -24.382 -12.118 1.00 96.50 156 ILE A O 1
ATOM 1314 N N . ARG A 1 157 ? -14.701 -26.557 -11.565 1.00 97.44 157 ARG A N 1
ATOM 1315 C CA . ARG A 1 157 ? -15.864 -26.394 -10.684 1.00 97.44 157 ARG A CA 1
ATOM 1316 C C . ARG A 1 157 ? -15.408 -25.774 -9.364 1.00 97.44 157 ARG A C 1
ATOM 1318 O O . ARG A 1 157 ? -14.614 -26.371 -8.644 1.00 97.44 157 ARG A O 1
ATOM 1325 N N . ALA A 1 158 ? -15.934 -24.597 -9.045 1.00 96.50 158 ALA A N 1
ATOM 1326 C CA . ALA A 1 158 ? -15.669 -23.895 -7.794 1.00 96.50 158 ALA A CA 1
ATOM 1327 C C . ALA A 1 158 ? -16.909 -23.887 -6.887 1.00 96.50 158 ALA A C 1
ATOM 1329 O O . ALA A 1 158 ? -18.028 -24.145 -7.332 1.00 96.50 158 ALA A O 1
ATOM 1330 N N . ARG A 1 159 ? -16.709 -23.577 -5.602 1.00 95.31 159 ARG A N 1
ATOM 1331 C CA . ARG A 1 159 ? -17.786 -23.384 -4.622 1.00 95.31 159 ARG A CA 1
ATOM 1332 C C . ARG A 1 159 ? -17.703 -21.978 -4.044 1.00 95.31 159 ARG A C 1
ATOM 1334 O O . ARG A 1 159 ? -16.611 -21.512 -3.728 1.00 95.31 159 ARG A O 1
ATOM 1341 N N . ILE A 1 160 ? -18.854 -21.337 -3.872 1.00 92.38 160 ILE A N 1
ATOM 1342 C CA . ILE A 1 160 ? -18.971 -20.065 -3.155 1.00 92.38 160 ILE A CA 1
ATOM 1343 C C . ILE A 1 160 ? -19.275 -20.403 -1.697 1.00 92.38 160 ILE A C 1
ATOM 1345 O O . ILE A 1 160 ? -20.327 -20.966 -1.398 1.00 92.38 160 ILE A O 1
ATOM 1349 N N . LEU A 1 161 ? -18.334 -20.111 -0.800 1.00 90.06 161 LEU A N 1
ATOM 1350 C CA . LEU A 1 161 ? -18.549 -20.306 0.631 1.00 90.06 161 LEU A CA 1
ATOM 1351 C C . LEU A 1 161 ? -19.508 -19.232 1.167 1.00 90.06 161 LEU A C 1
ATOM 1353 O O . LEU A 1 161 ? -19.436 -18.084 0.714 1.00 90.06 161 LEU A O 1
ATOM 1357 N N . PRO A 1 162 ? -20.394 -19.574 2.122 1.00 88.50 162 PRO A N 1
ATOM 1358 C CA . PRO A 1 162 ? -21.251 -18.582 2.753 1.00 88.50 162 PRO A CA 1
ATOM 1359 C C . PRO A 1 162 ? -20.393 -17.528 3.470 1.00 88.50 162 PRO A C 1
ATOM 1361 O O . PRO A 1 162 ? -19.353 -17.868 4.047 1.00 88.50 162 PRO A O 1
ATOM 1364 N N . PRO A 1 163 ? -20.800 -16.249 3.438 1.00 90.38 163 PRO A N 1
ATOM 1365 C CA . PRO A 1 163 ? -20.062 -15.198 4.115 1.00 90.38 163 PRO A CA 1
ATOM 1366 C C . PRO A 1 163 ? -20.088 -15.408 5.640 1.00 90.38 163 PRO A C 1
ATOM 1368 O O . PRO A 1 163 ? -21.084 -15.902 6.177 1.00 90.38 163 PRO A O 1
ATOM 1371 N N . PRO A 1 164 ? -19.017 -15.029 6.357 1.00 90.31 164 PRO A N 1
ATOM 1372 C CA . PRO A 1 164 ? -19.010 -15.095 7.810 1.00 90.31 164 PRO A CA 1
ATOM 1373 C C . PRO A 1 164 ? -19.959 -14.052 8.411 1.00 90.31 164 PRO A C 1
ATOM 1375 O O . PRO A 1 164 ? -20.181 -12.985 7.840 1.00 90.31 164 PRO A O 1
ATOM 1378 N N . GLN A 1 165 ? -20.465 -14.344 9.607 1.00 90.00 165 GLN A N 1
ATOM 1379 C CA . GLN A 1 165 ? -21.187 -13.374 10.427 1.00 90.00 165 GLN A CA 1
ATOM 1380 C C . GLN A 1 165 ? -20.198 -12.615 11.309 1.00 90.00 165 GLN A C 1
ATOM 1382 O O . GLN A 1 165 ? -19.352 -13.235 11.964 1.00 90.00 165 GLN A O 1
ATOM 1387 N N . ILE A 1 166 ? -20.314 -11.287 11.325 1.00 93.38 166 ILE A N 1
ATOM 1388 C CA . ILE A 1 166 ? -19.462 -10.415 12.133 1.00 93.38 166 ILE A CA 1
ATOM 1389 C C . ILE A 1 166 ? -20.333 -9.707 13.161 1.00 93.38 166 ILE A C 1
ATOM 1391 O O . ILE A 1 166 ? -21.241 -8.963 12.802 1.00 93.38 166 ILE A O 1
ATOM 1395 N N . THR A 1 167 ? -20.043 -9.934 14.433 1.00 94.81 167 THR A N 1
ATOM 1396 C CA . THR A 1 167 ? -20.757 -9.338 15.558 1.00 94.81 167 THR A CA 1
ATOM 1397 C C . THR A 1 167 ? -20.064 -8.055 16.012 1.00 94.81 167 THR A C 1
ATOM 1399 O O . THR A 1 167 ? -18.840 -8.017 16.148 1.00 94.81 167 THR A O 1
ATOM 1402 N N . TYR A 1 168 ? -20.863 -7.023 16.272 1.00 95.88 168 TYR A N 1
ATOM 1403 C CA . TYR A 1 168 ? -20.492 -5.726 16.838 1.00 95.88 168 TYR A CA 1
ATOM 1404 C C . TYR A 1 168 ? -21.357 -5.416 18.071 1.00 95.88 168 TYR A C 1
ATOM 1406 O O . TYR A 1 168 ? -22.296 -6.148 18.390 1.00 95.88 168 TYR A O 1
ATOM 1414 N N . ARG A 1 169 ? -21.049 -4.317 18.769 1.00 95.81 169 ARG A N 1
ATOM 1415 C CA . ARG A 1 169 ? -21.824 -3.835 19.919 1.00 95.81 169 ARG A CA 1
ATOM 1416 C C . ARG A 1 169 ? -22.892 -2.833 19.475 1.00 95.81 169 ARG A C 1
ATOM 1418 O O . ARG A 1 169 ? -22.572 -1.727 19.040 1.00 95.81 169 ARG A O 1
ATOM 1425 N N . GLY A 1 170 ? -24.156 -3.207 19.616 1.00 91.56 170 GLY A N 1
ATOM 1426 C CA . GLY A 1 170 ? -25.319 -2.353 19.395 1.00 91.56 170 GLY A CA 1
ATOM 1427 C C . GLY A 1 170 ? -25.696 -1.493 20.602 1.00 91.56 170 GLY A C 1
ATOM 1428 O O . GLY A 1 170 ? -24.928 -1.310 21.552 1.00 91.56 170 GLY A O 1
ATOM 1429 N N . GLN A 1 171 ? -26.915 -0.952 20.565 1.00 84.94 171 GLN A N 1
ATOM 1430 C CA . GLN A 1 171 ? -27.485 -0.186 21.676 1.00 84.94 171 GLN A CA 1
ATOM 1431 C C . GLN A 1 171 ? -27.649 -1.065 22.925 1.00 84.94 171 GLN A C 1
ATOM 1433 O O . GLN A 1 171 ? -27.838 -2.276 22.824 1.00 84.94 171 GLN A O 1
ATOM 1438 N N . ASN A 1 172 ? -27.554 -0.457 24.111 1.00 84.56 172 ASN A N 1
ATOM 1439 C CA . ASN A 1 172 ? -27.655 -1.149 25.404 1.00 84.56 172 ASN A CA 1
ATOM 1440 C C . ASN A 1 172 ? -26.706 -2.355 25.549 1.00 84.56 172 ASN A C 1
ATOM 1442 O O . ASN A 1 172 ? -27.023 -3.313 26.248 1.00 84.56 172 ASN A O 1
ATOM 1446 N N . ASN A 1 173 ? -25.539 -2.303 24.896 1.00 86.75 173 ASN A N 1
ATOM 1447 C CA . ASN A 1 173 ? -24.514 -3.349 24.944 1.00 86.75 173 ASN A CA 1
ATOM 1448 C C . ASN A 1 173 ? -24.968 -4.712 24.372 1.00 86.75 173 ASN A C 1
ATOM 1450 O O . ASN A 1 173 ? -24.407 -5.743 24.733 1.00 86.75 173 ASN A O 1
ATOM 1454 N N . GLN A 1 174 ? -25.973 -4.726 23.488 1.00 92.56 174 GLN A N 1
ATOM 1455 C CA . GLN A 1 174 ? -26.420 -5.944 22.807 1.00 92.56 174 GLN A CA 1
ATOM 1456 C C . GLN A 1 174 ? -25.489 -6.327 21.652 1.00 92.56 174 GLN A C 1
ATOM 1458 O O . GLN A 1 174 ? -24.908 -5.465 20.993 1.00 92.56 174 GLN A O 1
ATOM 1463 N N . GLU A 1 175 ? -25.374 -7.622 21.375 1.00 92.75 175 GLU A N 1
ATOM 1464 C CA . GLU A 1 175 ? -24.663 -8.127 20.200 1.00 92.75 175 GLU A CA 1
ATOM 1465 C C . GLU A 1 175 ? -25.507 -7.933 18.934 1.00 92.75 175 GLU A C 1
ATOM 1467 O O . GLU A 1 175 ? -26.657 -8.365 18.872 1.00 92.75 175 GLU A O 1
ATOM 1472 N N . VAL A 1 176 ? -24.932 -7.295 17.912 1.00 94.25 176 VAL A N 1
ATOM 1473 C CA . VAL A 1 176 ? -25.584 -7.072 16.613 1.00 94.25 176 VAL A CA 1
ATOM 1474 C C . VAL A 1 176 ? -24.721 -7.653 15.506 1.00 94.25 176 VAL A C 1
ATOM 1476 O O . VAL A 1 176 ? -23.524 -7.377 15.436 1.00 94.25 176 VAL A O 1
ATOM 1479 N N . VAL A 1 177 ? -25.327 -8.453 14.631 1.00 92.69 177 VAL A N 1
ATOM 1480 C CA . VAL A 1 177 ? -24.644 -9.058 13.483 1.00 92.69 177 VAL A CA 1
ATOM 1481 C C . VAL A 1 177 ? -24.717 -8.119 12.281 1.00 92.69 177 VAL A C 1
ATOM 1483 O O . VAL A 1 177 ? -25.802 -7.728 11.859 1.00 92.69 177 VAL A O 1
ATOM 1486 N N . GLU A 1 178 ? -23.561 -7.788 11.712 1.00 92.19 178 GLU A N 1
ATOM 1487 C CA . GLU A 1 178 ? -23.441 -7.037 10.462 1.00 92.19 178 GLU A CA 1
ATOM 1488 C C . GLU A 1 178 ? -23.390 -7.988 9.261 1.00 92.19 178 GLU A C 1
ATOM 1490 O O . GLU A 1 178 ? -22.693 -9.010 9.268 1.00 92.19 178 GLU A O 1
ATOM 1495 N N . ASN A 1 179 ? -24.111 -7.631 8.197 1.00 89.38 179 ASN A N 1
ATOM 1496 C CA . ASN A 1 179 ? -24.199 -8.450 6.991 1.00 89.38 179 ASN A CA 1
ATOM 1497 C C . ASN A 1 179 ? -22.971 -8.265 6.092 1.00 89.38 179 ASN A C 1
ATOM 1499 O O . ASN A 1 179 ? -22.698 -7.168 5.600 1.00 89.38 179 ASN A O 1
ATOM 1503 N N . VAL A 1 180 ? -22.274 -9.370 5.817 1.00 92.00 180 VAL A N 1
ATOM 1504 C CA . VAL A 1 180 ? -21.150 -9.418 4.878 1.00 92.00 180 VAL A CA 1
ATOM 1505 C C . VAL A 1 180 ? -21.644 -9.851 3.501 1.00 92.00 180 VAL A C 1
ATOM 1507 O O . VAL A 1 180 ? -22.175 -10.946 3.330 1.00 92.00 180 VAL A O 1
ATOM 1510 N N . ALA A 1 181 ? -21.418 -9.009 2.496 1.00 91.06 181 ALA A N 1
ATOM 1511 C CA . ALA A 1 181 ? -21.760 -9.274 1.104 1.00 91.06 181 ALA A CA 1
ATOM 1512 C C . ALA A 1 181 ? -20.528 -9.071 0.218 1.00 91.06 181 ALA A C 1
ATOM 1514 O O . ALA A 1 181 ? -19.875 -8.030 0.274 1.00 91.06 181 ALA A O 1
ATOM 1515 N N . PHE A 1 182 ? -20.191 -10.074 -0.599 1.00 89.88 182 PHE A N 1
ATOM 1516 C CA . PHE A 1 182 ? -19.029 -10.036 -1.501 1.00 89.88 182 PHE A CA 1
ATOM 1517 C C . PHE A 1 182 ? -17.722 -9.605 -0.803 1.00 89.88 182 PHE A C 1
ATOM 1519 O O . PHE A 1 182 ? -16.947 -8.807 -1.332 1.00 89.88 182 PHE A O 1
ATOM 1526 N N . GLY A 1 183 ? -17.505 -10.101 0.422 1.00 90.31 183 GLY A N 1
ATOM 1527 C CA . GLY A 1 183 ? -16.324 -9.786 1.234 1.00 90.31 183 GLY A CA 1
ATOM 1528 C C . GLY A 1 183 ? -16.290 -8.360 1.797 1.00 90.31 183 GLY A C 1
ATOM 1529 O O . GLY A 1 183 ? -15.234 -7.906 2.227 1.00 90.31 183 GLY A O 1
ATOM 1530 N N . LYS A 1 184 ? -17.415 -7.636 1.781 1.00 91.88 184 LYS A N 1
ATOM 1531 C CA . LYS A 1 184 ? -17.532 -6.259 2.277 1.00 91.88 184 LYS A CA 1
ATOM 1532 C C . LYS A 1 184 ? -18.715 -6.129 3.229 1.00 91.88 184 LYS A C 1
ATOM 1534 O O . LYS A 1 184 ? -19.741 -6.775 3.047 1.00 91.88 184 LYS A O 1
ATOM 1539 N N . TRP A 1 185 ? -18.584 -5.249 4.210 1.00 92.06 185 TRP A N 1
ATOM 1540 C CA . TRP A 1 185 ? -19.669 -4.816 5.086 1.00 92.06 185 TRP A CA 1
ATOM 1541 C C . TRP A 1 185 ? -19.440 -3.354 5.473 1.00 92.06 185 TRP A C 1
ATOM 1543 O O . TRP A 1 185 ? -18.355 -2.808 5.256 1.00 92.06 185 TRP A O 1
ATOM 1553 N N . LYS A 1 186 ? -20.479 -2.705 5.998 1.00 88.56 186 LYS A N 1
ATOM 1554 C CA . LYS A 1 186 ? -20.377 -1.383 6.623 1.00 88.56 186 LYS A CA 1
ATOM 1555 C C . LYS A 1 186 ? -20.460 -1.559 8.130 1.00 88.56 186 LYS A C 1
ATOM 1557 O O . LYS A 1 186 ? -21.130 -2.471 8.599 1.00 88.56 186 LYS A O 1
ATOM 1562 N N . ILE A 1 187 ? -19.801 -0.682 8.875 1.00 90.38 187 ILE A N 1
ATOM 1563 C CA . ILE A 1 187 ? -19.884 -0.681 10.334 1.00 90.38 187 ILE A CA 1
ATOM 1564 C C . ILE A 1 187 ? -21.049 0.234 10.725 1.00 90.38 187 ILE A C 1
ATOM 1566 O O . ILE A 1 187 ? -20.916 1.458 10.699 1.00 90.38 187 ILE A O 1
ATOM 1570 N N . GLY A 1 188 ? -22.209 -0.353 11.028 1.00 89.38 188 GLY A N 1
ATOM 1571 C CA . GLY A 1 188 ? -23.391 0.376 11.496 1.00 89.38 188 GLY A CA 1
ATOM 1572 C C . GLY A 1 188 ? -23.413 0.589 13.012 1.00 89.38 188 GLY A C 1
ATOM 1573 O O . GLY A 1 188 ? -24.092 1.494 13.495 1.00 89.38 188 GLY A O 1
ATOM 1574 N N . ASN A 1 189 ? -22.648 -0.219 13.748 1.00 93.56 189 ASN A N 1
ATOM 1575 C CA . ASN A 1 189 ? -22.657 -0.305 15.208 1.00 93.56 189 ASN A CA 1
ATOM 1576 C C . ASN A 1 189 ? -21.293 0.047 15.842 1.00 93.56 189 ASN A C 1
ATOM 1578 O O . ASN A 1 189 ? -20.331 0.392 15.155 1.00 93.56 189 ASN A O 1
ATOM 1582 N N . GLN A 1 190 ? -21.202 -0.004 17.173 1.00 95.81 190 GLN A N 1
ATOM 1583 C CA . GLN A 1 190 ? -19.961 0.276 17.900 1.00 95.81 190 GLN A CA 1
ATOM 1584 C C . GLN A 1 190 ? -19.033 -0.937 17.942 1.00 95.81 190 GLN A C 1
ATOM 1586 O O . GLN A 1 190 ? -19.461 -2.081 17.790 1.00 95.81 190 GLN A O 1
ATOM 1591 N N . PHE A 1 191 ? -17.754 -0.691 18.218 1.00 97.06 191 PHE A N 1
ATOM 1592 C CA . PHE A 1 191 ? -16.802 -1.768 18.453 1.00 97.06 191 PHE A CA 1
ATOM 1593 C C . PHE A 1 191 ? -17.160 -2.591 19.697 1.00 97.06 191 PHE A C 1
ATOM 1595 O O . PHE A 1 191 ? -17.644 -2.042 20.689 1.00 97.06 191 PHE A O 1
ATOM 1602 N N . CYS A 1 192 ? -16.904 -3.903 19.648 1.00 96.44 192 CYS A N 1
ATOM 1603 C CA . CYS A 1 192 ? -17.198 -4.841 20.740 1.00 96.44 192 CYS A CA 1
ATOM 1604 C C . CYS A 1 192 ? -16.567 -4.414 22.070 1.00 96.44 192 CYS A C 1
ATOM 1606 O O . CYS A 1 192 ? -17.228 -4.409 23.106 1.00 96.44 192 CYS A O 1
ATOM 1608 N N . SER A 1 193 ? -15.288 -4.036 22.033 1.00 96.19 193 SER A N 1
ATOM 1609 C CA . SER A 1 193 ? -14.545 -3.548 23.192 1.00 96.19 193 SER A CA 1
ATOM 1610 C C . SER A 1 193 ? -13.732 -2.316 22.817 1.00 96.19 193 SER A C 1
ATOM 1612 O O . SER A 1 193 ? -13.100 -2.269 21.758 1.00 96.19 193 SER A O 1
ATOM 1614 N N . THR A 1 194 ? -13.762 -1.320 23.695 1.00 94.88 194 THR A N 1
ATOM 1615 C CA . THR A 1 194 ? -13.168 0.005 23.505 1.00 94.88 194 THR A CA 1
ATOM 1616 C C . THR A 1 194 ? -12.604 0.504 24.826 1.00 94.88 194 THR A C 1
ATOM 1618 O O . THR A 1 194 ? -13.216 0.285 25.870 1.00 94.88 194 THR A O 1
ATOM 1621 N N . SER A 1 195 ? -11.509 1.259 24.774 1.00 91.69 195 SER A N 1
ATOM 1622 C CA . SER A 1 195 ? -10.905 1.900 25.949 1.00 91.69 195 SER A CA 1
ATOM 1623 C C . SER A 1 195 ? -11.149 3.411 25.937 1.00 91.69 195 SER A C 1
ATOM 1625 O O . SER A 1 195 ? -11.226 4.029 24.873 1.00 91.69 195 SER A O 1
ATOM 1627 N N . VAL A 1 196 ? -11.248 4.017 27.123 1.00 94.06 196 VAL A N 1
ATOM 1628 C CA . VAL A 1 196 ? -11.317 5.478 27.272 1.00 94.06 196 VAL A CA 1
ATOM 1629 C C . VAL A 1 196 ? -9.908 6.064 27.190 1.00 94.06 196 VAL A C 1
ATOM 1631 O O . VAL A 1 196 ? -8.993 5.606 27.874 1.00 94.06 196 VAL A O 1
ATOM 1634 N N . ILE A 1 197 ? -9.739 7.099 26.371 1.00 93.81 197 ILE A N 1
ATOM 1635 C CA . ILE A 1 197 ? -8.482 7.829 26.207 1.00 93.81 197 ILE A CA 1
ATOM 1636 C C . ILE A 1 197 ? -8.629 9.175 26.915 1.00 93.81 197 ILE A C 1
ATOM 1638 O O . ILE A 1 197 ? -9.296 10.070 26.420 1.00 93.81 197 ILE A O 1
ATOM 1642 N N . ASN A 1 198 ? -8.022 9.323 28.084 1.00 91.31 198 ASN A N 1
ATOM 1643 C CA . ASN A 1 198 ? -8.125 10.512 28.929 1.00 91.31 198 ASN A CA 1
ATOM 1644 C C . ASN A 1 198 ? -7.167 11.642 28.553 1.00 91.31 198 ASN A C 1
ATOM 1646 O O . ASN A 1 198 ? -7.413 12.792 28.906 1.00 91.31 198 ASN A O 1
ATOM 1650 N N . LYS A 1 199 ? -6.042 11.310 27.916 1.00 90.00 199 LYS A N 1
ATOM 1651 C CA . LYS A 1 199 ? -5.055 12.290 27.463 1.00 90.00 199 LYS A CA 1
ATOM 1652 C C . LYS A 1 199 ? -4.617 11.953 26.052 1.00 90.00 199 LYS A C 1
ATOM 1654 O O . LYS A 1 199 ? -3.968 10.929 25.824 1.00 90.00 199 LYS A O 1
ATOM 1659 N N . TRP A 1 200 ? -4.951 12.821 25.110 1.00 90.56 200 TRP A N 1
ATOM 1660 C CA . TRP A 1 200 ? -4.537 12.689 23.720 1.00 90.56 200 TRP A CA 1
ATOM 1661 C C . TRP A 1 200 ? -4.194 14.048 23.120 1.00 90.56 200 TRP A C 1
ATOM 1663 O O . 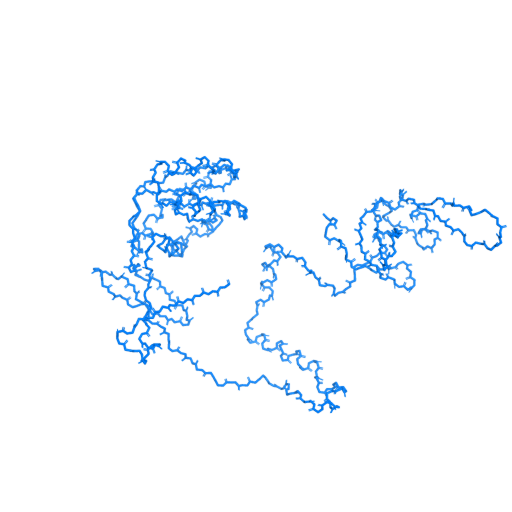TRP A 1 200 ? -4.522 15.097 23.675 1.00 90.56 200 TRP A O 1
ATOM 1673 N N . GLY A 1 201 ? -3.582 14.028 21.944 1.00 88.25 201 GLY A N 1
ATOM 1674 C CA . GLY A 1 201 ? -3.480 15.232 21.137 1.00 88.25 201 GLY A CA 1
ATOM 1675 C C . GLY A 1 201 ? -2.956 14.976 19.738 1.00 88.25 201 GLY A C 1
ATOM 1676 O O . GLY A 1 201 ? -2.774 13.827 19.317 1.00 88.25 201 GLY A O 1
ATOM 1677 N N . MET A 1 202 ? -2.740 16.069 19.010 1.00 88.81 202 MET A N 1
ATOM 1678 C CA . MET A 1 202 ? -2.405 16.051 17.596 1.00 88.81 202 MET A CA 1
ATOM 1679 C C . MET A 1 202 ? -1.069 16.754 17.352 1.00 88.81 202 MET A C 1
ATOM 1681 O O . MET A 1 202 ? -0.835 17.857 17.833 1.00 88.81 202 MET A O 1
ATOM 1685 N N . ILE A 1 203 ? -0.175 16.112 16.607 1.00 86.25 203 ILE A N 1
ATOM 1686 C CA . ILE A 1 203 ? 1.140 16.662 16.264 1.00 86.25 203 ILE A CA 1
ATOM 1687 C C . ILE A 1 203 ? 1.201 16.793 14.757 1.00 86.25 203 ILE A C 1
ATOM 1689 O O . ILE A 1 203 ? 0.937 15.820 14.053 1.00 86.25 203 ILE A O 1
ATOM 1693 N N . TYR A 1 204 ? 1.574 17.964 14.262 1.00 86.19 204 TYR A N 1
ATOM 1694 C CA . TYR A 1 204 ? 1.768 18.186 12.838 1.00 86.19 204 TYR A CA 1
ATOM 1695 C C . TYR A 1 204 ? 3.263 18.277 12.527 1.00 86.19 204 TYR A C 1
ATOM 1697 O O . TYR A 1 204 ? 3.965 19.121 13.089 1.00 86.19 204 TYR A O 1
ATOM 1705 N N . PHE A 1 205 ? 3.725 17.416 11.618 1.00 83.38 205 PHE A N 1
ATOM 1706 C CA . PHE A 1 205 ? 5.066 17.456 11.046 1.00 83.38 205 PHE A CA 1
ATOM 1707 C C . PHE A 1 205 ? 4.995 17.869 9.581 1.00 83.38 205 PHE A C 1
ATOM 1709 O O . PHE A 1 205 ? 4.380 17.195 8.749 1.00 83.38 205 PHE A O 1
ATOM 1716 N N . GLY A 1 206 ? 5.652 18.979 9.274 1.00 79.81 206 GLY A N 1
ATOM 1717 C CA . GLY A 1 206 ? 5.747 19.517 7.927 1.00 79.81 206 GLY A CA 1
ATOM 1718 C C . GLY A 1 206 ? 6.433 20.873 7.921 1.00 79.81 206 GLY A C 1
ATOM 1719 O O . GLY A 1 206 ? 6.979 21.320 8.932 1.00 79.81 206 GLY A O 1
ATOM 1720 N N . THR A 1 207 ? 6.377 21.545 6.776 1.00 76.94 207 THR A N 1
ATOM 1721 C CA . THR A 1 207 ? 6.663 22.979 6.689 1.00 76.94 207 THR A CA 1
ATOM 1722 C C . THR A 1 207 ? 5.699 23.770 7.572 1.00 76.94 207 THR A C 1
ATOM 1724 O O . THR A 1 207 ? 4.600 23.295 7.883 1.00 76.94 207 THR A O 1
ATOM 1727 N N . LYS A 1 208 ? 6.111 24.975 7.991 1.00 79.06 208 LYS A N 1
ATOM 1728 C CA . LYS A 1 208 ? 5.281 25.873 8.806 1.00 79.06 208 LYS A CA 1
ATOM 1729 C C . LYS A 1 208 ? 3.882 25.983 8.174 1.00 79.06 208 LYS A C 1
ATOM 1731 O O . LYS A 1 208 ? 3.801 26.388 7.015 1.00 79.06 208 LYS A O 1
ATOM 1736 N N . PRO A 1 209 ? 2.809 25.602 8.893 1.00 81.50 209 PRO A N 1
ATOM 1737 C CA . PRO A 1 209 ? 1.484 25.530 8.298 1.00 81.50 209 PRO A CA 1
ATOM 1738 C C . PRO A 1 209 ? 0.966 26.939 7.992 1.00 81.50 209 PRO A C 1
ATOM 1740 O O . PRO A 1 209 ? 1.105 27.850 8.812 1.00 81.50 209 PRO A O 1
ATOM 1743 N N . ASP A 1 210 ? 0.376 27.109 6.811 1.00 87.06 210 ASP A N 1
ATOM 1744 C CA . ASP A 1 210 ? -0.353 28.323 6.448 1.00 87.06 210 ASP A CA 1
ATOM 1745 C C . ASP A 1 210 ? -1.749 28.361 7.106 1.00 87.06 210 ASP A C 1
ATOM 1747 O O . ASP A 1 210 ? -2.159 27.434 7.814 1.00 87.06 210 ASP A O 1
ATOM 1751 N N . ALA A 1 211 ? -2.492 29.449 6.886 1.00 88.62 211 ALA A N 1
ATOM 1752 C CA . ALA A 1 211 ? -3.820 29.635 7.473 1.00 88.62 211 ALA A CA 1
ATOM 1753 C C . ALA A 1 211 ? -4.813 28.522 7.085 1.00 88.62 211 ALA A C 1
ATOM 1755 O O . ALA A 1 211 ? -5.589 28.071 7.927 1.00 88.62 211 ALA A O 1
ATOM 1756 N N . ASN A 1 212 ? -4.747 28.039 5.843 1.00 90.06 212 ASN A N 1
ATOM 1757 C CA . ASN A 1 212 ? -5.634 27.001 5.325 1.00 90.06 212 ASN A CA 1
ATOM 1758 C C . ASN A 1 212 ? -5.318 25.628 5.943 1.00 90.06 212 ASN A C 1
ATOM 1760 O O . ASN A 1 212 ? -6.222 24.907 6.367 1.00 90.06 212 ASN A O 1
ATOM 1764 N N . ILE A 1 213 ? -4.035 25.274 6.070 1.00 88.75 213 ILE A N 1
ATOM 1765 C CA . ILE A 1 213 ? -3.603 24.058 6.771 1.00 88.75 213 ILE A CA 1
ATOM 1766 C C . ILE A 1 213 ? -4.092 24.095 8.220 1.00 88.75 213 ILE A C 1
ATOM 1768 O O . ILE A 1 213 ? -4.676 23.120 8.694 1.00 88.75 213 ILE A O 1
ATOM 1772 N N . ILE A 1 214 ? -3.905 25.221 8.916 1.00 88.25 214 ILE A N 1
ATOM 1773 C CA . ILE A 1 214 ? -4.356 25.390 10.304 1.00 88.25 214 ILE A CA 1
ATOM 1774 C C . ILE A 1 214 ? -5.875 25.205 10.417 1.00 88.25 214 ILE A C 1
ATOM 1776 O O . ILE A 1 214 ? -6.332 24.520 11.332 1.00 88.25 214 ILE A O 1
ATOM 1780 N N . GLU A 1 215 ? -6.660 25.780 9.505 1.00 90.75 215 GLU A N 1
ATOM 1781 C CA . GLU A 1 215 ? -8.119 25.640 9.494 1.00 90.75 215 GLU A CA 1
ATOM 1782 C C . GLU A 1 215 ? -8.554 24.176 9.329 1.00 90.75 215 GLU A C 1
ATOM 1784 O O . GLU A 1 215 ? -9.364 23.668 10.110 1.00 90.75 215 GLU A O 1
ATOM 1789 N N . ILE A 1 216 ? -7.964 23.466 8.363 1.00 91.31 216 ILE A N 1
ATOM 1790 C CA . ILE A 1 216 ? -8.253 22.048 8.108 1.00 91.31 216 ILE A CA 1
ATOM 1791 C C . ILE A 1 216 ? -7.904 21.193 9.330 1.00 91.31 216 ILE A C 1
ATOM 1793 O O . ILE A 1 216 ? -8.689 20.325 9.721 1.00 91.31 216 ILE A O 1
ATOM 1797 N N . LEU A 1 217 ? -6.745 21.441 9.946 1.00 89.75 217 LEU A N 1
ATOM 1798 C CA . LEU A 1 217 ? -6.313 20.732 11.147 1.00 89.75 217 LEU A CA 1
ATOM 1799 C C . LEU A 1 217 ? -7.268 20.982 12.312 1.00 89.75 217 LEU A C 1
ATOM 1801 O O . LEU A 1 217 ? -7.715 20.015 12.919 1.00 89.75 217 LEU A O 1
ATOM 1805 N N . LYS A 1 218 ? -7.653 22.235 12.577 1.00 88.69 218 LYS A N 1
ATOM 1806 C CA . LYS A 1 218 ? -8.619 22.575 13.635 1.00 88.69 218 LYS A CA 1
ATOM 1807 C C . LYS A 1 218 ? -9.973 21.908 13.411 1.00 88.69 218 LYS A C 1
ATOM 1809 O O . LYS A 1 218 ? -10.553 21.360 14.344 1.00 88.69 218 LYS A O 1
ATOM 1814 N N . LYS A 1 219 ? -10.471 21.901 12.172 1.00 90.75 219 LYS A N 1
ATOM 1815 C CA . LYS A 1 219 ? -11.725 21.216 11.835 1.00 90.75 219 LYS A CA 1
ATOM 1816 C C . LYS A 1 219 ? -11.622 19.712 12.092 1.00 90.75 219 LYS A C 1
ATOM 1818 O O . LYS A 1 219 ? -12.535 19.122 12.667 1.00 90.75 219 LYS A O 1
ATOM 1823 N N . PHE A 1 220 ? -10.514 19.093 11.684 1.00 92.56 220 PHE A N 1
ATOM 1824 C CA . PHE A 1 220 ? -10.262 17.676 11.934 1.00 92.56 220 PHE A CA 1
ATOM 1825 C C . PHE A 1 220 ? -10.190 17.372 13.437 1.00 92.56 220 PHE A C 1
ATOM 1827 O O . PHE A 1 220 ? -10.856 16.456 13.914 1.00 92.56 220 PHE A O 1
ATOM 1834 N N . GLU A 1 221 ? -9.446 18.189 14.175 1.00 90.12 221 GLU A N 1
ATOM 1835 C CA . GLU A 1 221 ? -9.264 18.136 15.624 1.00 90.12 221 GLU A CA 1
ATOM 1836 C C . GLU A 1 221 ? -10.602 18.178 16.381 1.00 90.12 221 GLU A C 1
ATOM 1838 O O . GLU A 1 221 ? -10.860 17.330 17.233 1.00 90.12 221 GLU A O 1
ATOM 1843 N N . GLN A 1 222 ? -11.483 19.114 16.017 1.00 90.19 222 GLN A N 1
ATOM 1844 C CA . GLN A 1 222 ? -12.797 19.302 16.641 1.00 90.19 222 GLN A CA 1
ATOM 1845 C C . GLN A 1 222 ? -13.789 18.176 16.319 1.00 90.19 222 GLN A C 1
ATOM 1847 O O . GLN A 1 222 ? -14.610 17.807 17.159 1.00 90.19 222 GLN A O 1
ATOM 1852 N N . GLN A 1 223 ? -13.741 17.625 15.102 1.00 92.38 223 GLN A N 1
ATOM 1853 C CA . GLN A 1 223 ? -14.679 16.586 14.662 1.00 92.38 223 GLN A CA 1
ATOM 1854 C C . GLN A 1 223 ? -14.259 15.177 15.091 1.00 92.38 223 GLN A C 1
ATOM 1856 O O . GLN A 1 223 ? -15.108 14.294 15.222 1.00 92.38 223 GLN A O 1
ATOM 1861 N N . LEU A 1 224 ? -12.966 14.935 15.322 1.00 93.44 224 LEU A N 1
ATOM 1862 C CA . LEU A 1 224 ? -12.460 13.601 15.633 1.00 93.44 224 LEU A CA 1
ATOM 1863 C C . LEU A 1 224 ? -13.111 12.965 16.883 1.00 93.44 224 LEU A C 1
ATOM 1865 O O . LEU A 1 224 ? -13.547 11.818 16.763 1.00 93.44 224 LEU A O 1
ATOM 1869 N N . PRO A 1 225 ? -13.265 13.652 18.039 1.00 93.25 225 PRO A N 1
ATOM 1870 C CA . PRO A 1 225 ? -13.913 13.067 19.216 1.00 93.25 225 PRO A CA 1
ATOM 1871 C C . PRO A 1 225 ? -15.333 12.557 18.956 1.00 93.25 225 PRO A C 1
ATOM 1873 O O . PRO A 1 225 ? -15.678 11.444 19.357 1.00 93.25 225 PRO A O 1
ATOM 1876 N N . SER A 1 226 ? -16.165 13.348 18.270 1.00 93.81 226 SER A N 1
ATOM 1877 C CA . SER A 1 226 ? -17.559 12.975 18.002 1.00 93.81 226 SER A CA 1
ATOM 1878 C C . SER A 1 226 ? -17.646 11.810 17.017 1.00 93.81 226 SER A C 1
ATOM 1880 O O . SER A 1 226 ? -18.463 10.906 17.199 1.00 93.81 226 SER A O 1
ATOM 1882 N N . LEU A 1 227 ? -16.760 11.776 16.019 1.00 94.81 227 LEU A N 1
ATOM 1883 C CA . LEU A 1 227 ? -16.674 10.682 15.057 1.00 94.81 227 LEU A CA 1
ATOM 1884 C C . LEU A 1 227 ? -16.161 9.381 15.690 1.00 94.81 227 LEU A C 1
ATOM 1886 O O . LEU A 1 227 ? -16.696 8.321 15.383 1.00 94.81 227 LEU A O 1
ATOM 1890 N N . LEU A 1 228 ? -15.179 9.440 16.594 1.00 95.50 228 LEU A N 1
ATOM 1891 C CA . LEU A 1 228 ? -14.705 8.266 17.337 1.00 95.50 228 LEU A CA 1
ATOM 1892 C C . LEU A 1 228 ? -15.768 7.729 18.306 1.00 95.50 228 LEU A C 1
ATOM 1894 O O . LEU A 1 228 ? -15.950 6.512 18.404 1.00 95.50 228 LEU A O 1
ATOM 1898 N N . ARG A 1 229 ? -16.542 8.621 18.940 1.00 94.75 229 ARG A N 1
ATOM 1899 C CA . ARG A 1 229 ? -17.639 8.246 19.844 1.00 94.75 229 ARG A CA 1
ATOM 1900 C C . ARG A 1 229 ? -18.718 7.416 19.147 1.00 94.75 229 ARG A C 1
ATOM 1902 O O . ARG A 1 229 ? -19.284 6.527 19.778 1.00 94.75 229 ARG A O 1
ATOM 1909 N N . ARG A 1 230 ? -18.965 7.637 17.849 1.00 94.00 230 ARG A N 1
ATOM 1910 C CA . ARG A 1 230 ? -19.892 6.805 17.054 1.00 94.00 230 ARG A CA 1
ATOM 1911 C C . ARG A 1 230 ? -19.519 5.323 17.056 1.00 94.00 230 ARG A C 1
ATOM 1913 O O . ARG A 1 230 ? -20.411 4.493 16.952 1.00 94.00 230 ARG A O 1
ATOM 1920 N N . TYR A 1 231 ? -18.235 5.006 17.215 1.00 95.25 231 TYR A N 1
ATOM 1921 C CA . TYR A 1 231 ? -17.720 3.638 17.280 1.00 95.25 231 TYR A CA 1
ATOM 1922 C C . TYR A 1 231 ? -17.423 3.173 18.714 1.00 95.25 231 TYR A C 1
ATOM 1924 O O . TYR A 1 231 ? -16.826 2.119 18.912 1.00 95.25 231 TYR A O 1
ATOM 1932 N N . GLY A 1 232 ? -17.846 3.943 19.723 1.00 94.00 232 GLY A N 1
ATOM 1933 C CA . GLY A 1 232 ? -17.665 3.623 21.140 1.00 94.00 232 GLY A CA 1
ATOM 1934 C C . GLY A 1 232 ? -16.326 4.065 21.737 1.00 94.00 232 GLY A C 1
ATOM 1935 O O . GLY A 1 232 ? -16.113 3.876 22.931 1.00 94.00 232 GLY A O 1
ATOM 1936 N N . ILE A 1 233 ? -15.429 4.674 20.956 1.00 95.56 233 ILE A N 1
ATOM 1937 C CA . ILE A 1 233 ? -14.154 5.186 21.472 1.00 95.56 233 ILE A CA 1
ATOM 1938 C C . ILE A 1 233 ? -14.393 6.565 22.085 1.00 95.56 233 ILE A C 1
ATOM 1940 O O . ILE A 1 233 ? -14.741 7.521 21.389 1.00 95.56 233 ILE A O 1
ATOM 1944 N N . VAL A 1 234 ? -14.171 6.681 23.390 1.00 94.31 234 VAL A N 1
ATOM 1945 C CA . VAL A 1 234 ? -14.285 7.949 24.114 1.00 94.31 234 VAL A CA 1
ATOM 1946 C C . VAL A 1 234 ? -12.898 8.549 24.282 1.00 94.31 234 VAL A C 1
ATOM 1948 O O . VAL A 1 234 ? -12.013 7.913 24.851 1.00 94.31 234 VAL A O 1
ATOM 1951 N N . ILE A 1 235 ? -12.722 9.779 23.802 1.00 91.12 235 ILE A N 1
ATOM 1952 C CA . ILE A 1 235 ? -11.514 10.570 24.033 1.00 91.12 235 ILE A CA 1
ATOM 1953 C C . ILE A 1 235 ? -11.885 11.820 24.836 1.00 91.12 235 ILE A C 1
ATOM 1955 O O . ILE A 1 235 ? -12.796 12.560 24.461 1.00 91.12 235 ILE A O 1
ATOM 1959 N N . ASN A 1 236 ? -11.202 12.019 25.956 1.00 79.50 236 ASN A N 1
ATOM 1960 C CA . ASN A 1 236 ? -11.334 13.155 26.857 1.00 79.50 236 ASN A CA 1
ATOM 1961 C C . ASN A 1 236 ? -10.033 13.969 26.745 1.00 79.50 236 ASN A C 1
ATOM 1963 O O . ASN A 1 236 ? -8.977 13.368 26.596 1.00 79.50 236 ASN A O 1
ATOM 1967 N N . SER A 1 237 ? -10.120 15.302 26.819 1.00 68.38 237 SER A N 1
ATOM 1968 C CA . SER A 1 237 ? -9.072 16.321 26.568 1.00 68.38 237 SER A CA 1
ATOM 1969 C C . SER A 1 237 ? -9.181 17.049 25.223 1.00 68.38 237 SER A C 1
ATOM 1971 O O . SER A 1 237 ? -9.501 16.458 24.190 1.00 68.38 237 SER A O 1
ATOM 1973 N N . ASN A 1 238 ? -8.884 18.354 25.256 1.00 61.25 238 ASN A N 1
ATOM 1974 C CA . ASN A 1 238 ? -8.630 19.155 24.061 1.00 61.25 238 ASN A CA 1
ATOM 1975 C C . ASN A 1 238 ? -7.228 18.826 23.528 1.00 61.25 238 ASN A C 1
ATOM 1977 O O . ASN A 1 238 ? -6.308 18.651 24.334 1.00 61.25 238 ASN A O 1
ATOM 1981 N N . PRO A 1 239 ? -7.033 18.746 22.209 1.00 58.78 239 PRO A N 1
ATOM 1982 C CA . PRO A 1 239 ? -5.715 18.474 21.646 1.00 58.78 239 PRO A CA 1
ATOM 1983 C C . PRO A 1 239 ? -4.783 19.658 21.853 1.00 58.78 239 PRO A C 1
ATOM 1985 O O . PRO A 1 239 ? -5.177 20.815 21.749 1.00 58.78 239 PRO A O 1
ATOM 1988 N N . ILE A 1 240 ? -3.513 19.370 22.118 1.00 53.84 240 ILE A N 1
ATOM 1989 C CA . ILE A 1 240 ? -2.466 20.386 22.042 1.00 53.84 240 ILE A CA 1
ATOM 1990 C C . ILE A 1 240 ? -1.840 20.251 20.659 1.00 53.84 240 ILE A C 1
ATOM 1992 O O . ILE A 1 240 ? -1.019 19.362 20.434 1.00 53.84 240 ILE A O 1
ATOM 1996 N N . THR A 1 241 ? -2.255 21.105 19.724 1.00 54.31 241 THR A N 1
ATOM 1997 C CA . THR A 1 241 ? -1.665 21.148 18.383 1.00 54.31 241 THR A CA 1
ATOM 1998 C C . THR A 1 241 ? -0.269 21.763 18.461 1.00 54.31 241 THR A C 1
ATOM 2000 O O . THR A 1 241 ? -0.108 22.976 18.5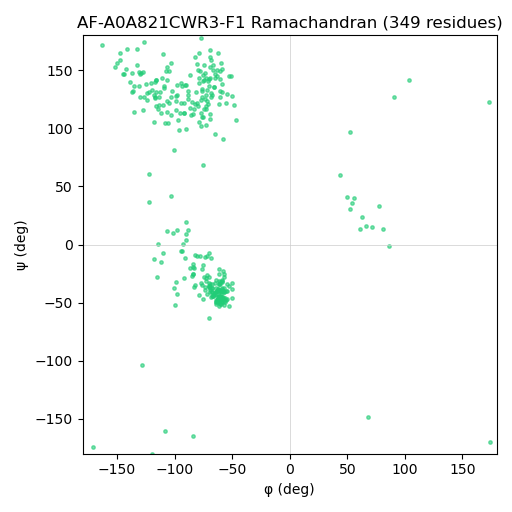74 1.00 54.31 241 THR A O 1
ATOM 2003 N N . MET A 1 242 ? 0.762 20.917 18.399 1.00 56.31 242 MET A N 1
ATOM 2004 C CA . MET A 1 242 ? 2.147 21.354 18.215 1.00 56.31 242 MET A CA 1
ATOM 2005 C C . MET A 1 242 ? 2.513 21.234 16.734 1.00 56.31 242 MET A C 1
ATOM 2007 O O . MET A 1 242 ? 2.682 20.126 16.221 1.00 56.31 242 MET A O 1
ATOM 2011 N N . ALA A 1 243 ? 2.630 22.367 16.040 1.00 56.03 243 ALA A N 1
ATOM 2012 C CA . ALA A 1 243 ? 3.275 22.414 14.733 1.00 56.03 243 ALA A CA 1
ATOM 2013 C C . ALA A 1 243 ? 4.790 22.423 14.951 1.00 56.03 243 ALA A C 1
ATOM 2015 O O . ALA A 1 243 ? 5.305 23.331 15.606 1.00 56.03 243 ALA A O 1
ATOM 2016 N N . LYS A 1 244 ? 5.503 21.419 14.432 1.00 62.53 244 LYS A N 1
ATOM 2017 C CA . LYS A 1 244 ? 6.967 21.391 14.487 1.00 62.53 244 LYS A CA 1
ATOM 2018 C C . LYS A 1 244 ? 7.573 21.081 13.121 1.00 62.53 244 LYS A C 1
ATOM 2020 O O . LYS A 1 244 ? 6.965 20.336 12.344 1.00 62.53 244 LYS A O 1
ATOM 2025 N N . PRO A 1 245 ? 8.765 21.624 12.825 1.00 57.28 245 PRO A N 1
ATOM 2026 C CA . PRO A 1 245 ? 9.528 21.178 11.674 1.00 57.28 245 PRO A CA 1
ATOM 2027 C C . PRO A 1 245 ? 9.915 19.692 11.831 1.00 57.28 245 PRO A C 1
ATOM 2029 O O . PRO A 1 245 ? 9.719 19.055 12.870 1.00 57.28 245 PRO A O 1
ATOM 2032 N N . SER A 1 246 ? 10.343 19.081 10.726 1.00 62.59 246 SER A N 1
ATOM 2033 C CA . SER A 1 246 ? 10.503 17.621 10.616 1.00 62.59 246 SER A CA 1
ATOM 2034 C C . SER A 1 246 ? 11.897 17.127 11.019 1.00 62.59 246 SER A C 1
ATOM 2036 O O . SER A 1 246 ? 12.299 16.033 10.618 1.00 62.59 246 SER A O 1
ATOM 2038 N N . GLN A 1 247 ? 12.671 17.916 11.773 1.00 70.69 247 GLN A N 1
ATOM 2039 C CA . GLN A 1 247 ? 14.014 17.498 12.165 1.00 70.69 247 GLN A CA 1
ATOM 2040 C C . GLN A 1 247 ? 13.970 16.516 13.338 1.00 70.69 247 GLN A C 1
ATOM 2042 O O . GLN A 1 247 ? 13.182 16.653 14.271 1.00 70.69 247 GLN A O 1
ATOM 2047 N N . LYS A 1 248 ? 14.873 15.530 13.317 1.00 74.44 248 LYS A N 1
ATOM 2048 C CA . LYS A 1 248 ? 14.933 14.437 14.302 1.00 74.44 248 LYS A CA 1
ATOM 2049 C C . LYS A 1 248 ? 14.903 14.930 15.758 1.00 74.44 248 LYS A C 1
ATOM 2051 O O . LYS A 1 248 ? 14.114 14.431 16.554 1.00 74.44 248 LYS A O 1
ATOM 2056 N N . HIS A 1 249 ? 15.704 15.949 16.069 1.00 79.19 249 HIS A N 1
ATOM 2057 C CA . HIS A 1 249 ? 15.812 16.515 17.416 1.00 79.19 249 HIS A CA 1
ATOM 2058 C C . HIS A 1 249 ? 14.508 17.186 17.895 1.00 79.19 249 HIS A C 1
ATOM 2060 O O . HIS A 1 249 ? 14.158 17.129 19.072 1.00 79.19 249 HIS A O 1
ATOM 2066 N N . GLU A 1 250 ? 13.741 17.791 16.985 1.00 78.00 250 GLU A N 1
ATOM 2067 C CA . GLU A 1 250 ? 12.470 18.450 17.306 1.00 78.00 250 GLU A CA 1
ATOM 2068 C C . GLU A 1 250 ? 11.373 17.428 17.594 1.00 78.00 250 GLU A C 1
ATOM 2070 O O . GLU A 1 250 ? 10.550 17.646 18.494 1.00 78.00 250 GLU A O 1
ATOM 2075 N N . ILE A 1 251 ? 11.395 16.309 16.857 1.00 81.75 251 ILE A N 1
ATOM 2076 C CA . ILE A 1 251 ? 10.538 15.144 17.086 1.00 81.75 251 ILE A CA 1
ATOM 2077 C C . ILE A 1 251 ? 10.839 14.564 18.471 1.00 81.75 251 ILE A C 1
ATOM 2079 O O . ILE A 1 251 ? 9.908 14.396 19.258 1.00 81.75 251 ILE A O 1
ATOM 2083 N N . ASP A 1 252 ? 12.113 14.336 18.802 1.00 84.88 252 ASP A N 1
ATOM 2084 C CA . ASP A 1 252 ? 12.528 13.818 20.114 1.00 84.88 252 ASP A CA 1
ATOM 2085 C C . ASP A 1 252 ? 12.020 14.699 21.259 1.00 84.88 252 ASP A C 1
ATOM 2087 O O . ASP A 1 252 ? 11.344 14.212 22.167 1.00 84.88 252 ASP A O 1
ATOM 2091 N N . ASN A 1 253 ? 12.237 16.013 21.167 1.00 83.31 253 ASN A N 1
ATOM 2092 C CA . ASN A 1 253 ? 11.759 16.968 22.167 1.00 83.31 253 ASN A CA 1
ATOM 2093 C C . ASN A 1 253 ? 10.224 16.992 22.267 1.00 83.31 253 ASN A C 1
ATOM 2095 O O . ASN A 1 253 ? 9.666 17.123 23.354 1.00 83.31 253 ASN A O 1
ATOM 2099 N N . ALA A 1 254 ? 9.507 16.877 21.140 1.00 82.25 254 ALA A N 1
ATOM 2100 C CA . ALA A 1 254 ? 8.042 16.824 21.152 1.00 82.25 254 ALA A CA 1
ATOM 2101 C C . ALA A 1 254 ? 7.533 15.584 21.885 1.00 82.25 254 ALA A C 1
ATOM 2103 O O . ALA A 1 254 ? 6.676 15.686 22.757 1.00 82.25 254 ALA A O 1
ATOM 2104 N N . PHE A 1 255 ? 8.082 14.425 21.535 1.00 86.12 255 PHE A N 1
ATOM 2105 C CA . PHE A 1 255 ? 7.678 13.145 22.090 1.00 86.12 255 PHE A CA 1
ATOM 2106 C C . PHE A 1 255 ? 8.084 13.000 23.564 1.00 86.12 255 PHE A C 1
ATOM 2108 O O . PHE A 1 255 ? 7.309 12.445 24.344 1.00 86.12 255 PHE A O 1
ATOM 2115 N N . GLY A 1 256 ? 9.225 13.566 23.972 1.00 83.94 256 GLY A N 1
ATOM 2116 C CA . GLY A 1 256 ? 9.630 13.666 25.377 1.00 83.94 256 GLY A CA 1
ATOM 2117 C C . GLY A 1 256 ? 8.642 14.482 26.216 1.00 83.94 256 GLY A C 1
ATOM 2118 O O . GLY A 1 256 ? 8.145 13.992 27.230 1.00 83.94 256 GLY A O 1
ATOM 2119 N N . ASN A 1 257 ? 8.271 15.680 25.746 1.00 83.44 257 ASN A N 1
ATOM 2120 C CA . ASN A 1 257 ? 7.285 16.535 26.422 1.00 83.44 257 ASN A CA 1
ATOM 2121 C C . ASN A 1 257 ? 5.899 15.879 26.497 1.00 83.44 257 ASN A C 1
ATOM 2123 O O . ASN A 1 257 ? 5.206 15.956 27.506 1.00 83.44 257 ASN A O 1
ATOM 2127 N N . ILE A 1 258 ? 5.483 15.207 25.427 1.00 85.12 258 ILE A N 1
ATOM 2128 C CA . ILE A 1 258 ? 4.201 14.495 25.375 1.00 85.12 258 ILE A CA 1
ATOM 2129 C C . ILE A 1 258 ? 4.175 13.337 26.374 1.00 85.12 258 ILE A C 1
ATOM 2131 O O . ILE A 1 258 ? 3.169 13.111 27.054 1.00 85.12 258 ILE A O 1
ATOM 2135 N N . LYS A 1 259 ? 5.291 12.609 26.491 1.00 83.38 259 LYS A N 1
ATOM 2136 C CA . LYS A 1 259 ? 5.401 11.509 27.443 1.00 83.38 259 LYS A CA 1
ATOM 2137 C C . LYS A 1 259 ? 5.350 12.010 28.885 1.00 83.38 259 LYS A C 1
ATOM 2139 O O . LYS A 1 259 ? 4.624 11.415 29.678 1.00 83.38 259 LYS A O 1
ATOM 2144 N N . SER A 1 260 ? 6.049 13.099 29.216 1.00 85.50 260 SER A N 1
ATOM 2145 C CA . SER A 1 260 ? 6.022 13.671 30.571 1.00 85.50 260 SER A CA 1
ATOM 2146 C C . SER A 1 260 ? 4.636 14.196 30.964 1.00 85.50 260 SER A C 1
ATOM 2148 O O . SER A 1 260 ? 4.240 14.089 32.120 1.00 85.50 260 SER A O 1
ATOM 2150 N N . GLN A 1 261 ? 3.841 14.664 29.996 1.00 84.94 261 GLN A N 1
ATOM 2151 C CA . GLN A 1 261 ? 2.442 15.056 30.210 1.00 84.94 261 GLN A CA 1
ATOM 2152 C C . GLN A 1 261 ? 1.479 13.865 30.398 1.00 84.94 261 GLN A C 1
ATOM 2154 O O . GLN A 1 261 ? 0.319 14.057 30.786 1.00 84.94 261 GLN A O 1
ATOM 2159 N N . GLY A 1 262 ? 1.936 12.635 30.144 1.00 88.19 262 GLY A N 1
ATOM 2160 C CA . GLY A 1 262 ? 1.165 11.407 30.336 1.00 88.19 262 GLY A CA 1
ATOM 2161 C C . GLY A 1 262 ? 0.136 11.140 29.238 1.00 88.19 262 GLY A C 1
ATOM 2162 O O . GLY A 1 262 ? -0.940 10.621 29.529 1.00 88.19 262 GLY A O 1
ATOM 2163 N N . TRP A 1 263 ? 0.417 11.525 27.990 1.00 89.31 263 TRP A N 1
ATOM 2164 C CA . TRP A 1 263 ? -0.481 11.216 26.876 1.00 89.31 263 TRP A CA 1
ATOM 2165 C C . TRP A 1 263 ? -0.565 9.710 26.629 1.00 89.31 263 TRP A C 1
ATOM 2167 O O . TRP A 1 263 ? 0.428 8.986 26.710 1.00 89.31 263 TRP A O 1
ATOM 2177 N N . GLN A 1 264 ? -1.762 9.258 26.273 1.00 91.88 264 GLN A N 1
ATOM 2178 C CA . GLN A 1 264 ? -2.058 7.874 25.919 1.00 91.88 264 GLN A CA 1
ATOM 2179 C C . GLN A 1 264 ? -2.084 7.675 24.401 1.00 91.88 264 GLN A C 1
ATOM 2181 O O . GLN A 1 264 ? -1.693 6.613 23.930 1.00 91.88 264 GLN A O 1
ATOM 2186 N N . LEU A 1 265 ? -2.506 8.690 23.636 1.00 92.69 265 LEU A N 1
ATOM 2187 C CA . LEU A 1 265 ? -2.594 8.645 22.174 1.00 92.69 265 LEU A CA 1
ATOM 2188 C C . LEU A 1 265 ? -2.062 9.936 21.539 1.00 92.69 265 LEU A C 1
ATOM 2190 O O . LEU A 1 265 ? -2.501 11.031 21.881 1.00 92.69 265 LEU A O 1
ATOM 2194 N N . ALA A 1 266 ? -1.186 9.799 20.545 1.00 91.94 266 ALA A N 1
ATOM 2195 C CA . ALA A 1 266 ? -0.780 10.891 19.663 1.00 91.94 266 ALA A CA 1
ATOM 2196 C C . ALA A 1 266 ? -1.269 10.645 18.227 1.00 91.94 266 ALA A C 1
ATOM 2198 O O . ALA A 1 266 ? -0.888 9.660 17.581 1.00 91.94 266 ALA A O 1
ATOM 2199 N N . ILE A 1 267 ? -2.094 11.559 17.712 1.00 93.06 267 ILE A N 1
ATOM 2200 C CA . ILE A 1 267 ? -2.467 11.620 16.297 1.00 93.06 267 ILE A CA 1
ATOM 2201 C C . ILE A 1 267 ? -1.396 12.423 15.558 1.00 93.06 267 ILE A C 1
ATOM 2203 O O . ILE A 1 267 ? -1.253 13.622 15.764 1.00 93.06 267 ILE A O 1
ATOM 2207 N N . VAL A 1 268 ? -0.621 11.767 14.703 1.00 91.38 268 VAL A N 1
ATOM 2208 C CA . VAL A 1 268 ? 0.515 12.385 14.010 1.00 91.38 268 VAL A CA 1
ATOM 2209 C C . VAL A 1 268 ? 0.130 12.699 12.566 1.00 91.38 268 VAL A C 1
ATOM 2211 O O . VAL A 1 268 ? -0.067 11.788 11.763 1.00 91.38 268 VAL A O 1
ATOM 2214 N N . ILE A 1 269 ? 0.025 13.978 12.227 1.00 90.56 269 ILE A N 1
ATOM 2215 C CA . ILE A 1 269 ? -0.261 14.458 10.877 1.00 90.56 269 ILE A CA 1
ATOM 2216 C C . ILE A 1 269 ? 1.054 14.699 10.138 1.00 90.56 269 ILE A C 1
ATOM 2218 O O . ILE A 1 269 ? 1.879 15.492 10.583 1.00 90.56 269 ILE A O 1
ATOM 2222 N N . LEU A 1 270 ? 1.245 14.030 9.004 1.00 88.69 270 LEU A N 1
ATOM 2223 C CA . LEU A 1 270 ? 2.425 14.178 8.151 1.00 88.69 270 LEU A CA 1
ATOM 2224 C C . LEU A 1 270 ? 2.037 14.964 6.895 1.00 88.69 270 LEU A C 1
ATOM 2226 O O . LEU A 1 270 ? 1.231 14.470 6.102 1.00 88.69 270 LEU A O 1
ATOM 2230 N N . ASN A 1 271 ? 2.578 16.173 6.715 1.00 82.06 271 ASN A N 1
ATOM 2231 C CA . ASN A 1 271 ? 2.329 16.969 5.506 1.00 82.06 271 ASN A CA 1
ATOM 2232 C C . ASN A 1 271 ? 3.112 16.466 4.297 1.00 82.06 271 ASN A C 1
ATOM 2234 O O . ASN A 1 271 ? 2.728 16.708 3.168 1.00 82.06 271 ASN A O 1
ATOM 2238 N N . GLU A 1 272 ? 4.185 15.719 4.509 1.00 71.94 272 GLU A N 1
ATOM 2239 C CA . GLU A 1 272 ? 4.911 15.054 3.438 1.00 71.94 272 GLU A CA 1
ATOM 2240 C C . GLU A 1 272 ? 5.229 13.642 3.908 1.00 71.94 272 GLU A C 1
ATOM 2242 O O . GLU A 1 272 ? 5.680 13.425 5.037 1.00 71.94 272 GLU A O 1
ATOM 2247 N N . THR A 1 273 ? 4.951 12.649 3.065 1.00 60.53 273 THR A N 1
ATOM 2248 C CA . THR A 1 273 ? 5.267 11.247 3.356 1.00 60.53 273 THR A CA 1
ATOM 2249 C C . THR A 1 273 ? 6.762 11.004 3.181 1.00 60.53 273 THR A C 1
ATOM 2251 O O . THR A 1 273 ? 7.202 10.296 2.281 1.00 60.53 273 THR A O 1
ATOM 2254 N N . VAL A 1 274 ? 7.570 11.583 4.064 1.00 67.06 274 VAL A N 1
ATOM 2255 C CA . VAL A 1 274 ? 8.967 11.187 4.203 1.00 67.06 274 VAL A CA 1
ATOM 2256 C C . VAL A 1 274 ? 8.968 9.903 5.024 1.00 67.06 274 VAL A C 1
ATOM 2258 O O . VAL A 1 274 ? 8.738 9.927 6.236 1.00 67.06 274 VAL A O 1
ATOM 2261 N N . ALA A 1 275 ? 9.199 8.763 4.367 1.00 74.81 275 ALA A N 1
ATOM 2262 C CA . ALA A 1 275 ? 9.218 7.446 5.014 1.00 74.81 275 ALA A CA 1
ATOM 2263 C C . ALA A 1 275 ? 10.112 7.427 6.269 1.00 74.81 275 ALA A C 1
ATOM 2265 O O . ALA A 1 275 ? 9.777 6.788 7.264 1.00 74.81 275 ALA A O 1
ATOM 2266 N N . GLN A 1 276 ? 11.199 8.205 6.259 1.00 80.94 276 GLN A N 1
ATOM 2267 C CA . GLN A 1 276 ? 12.106 8.371 7.395 1.00 80.94 276 GLN A CA 1
ATOM 2268 C C . GLN A 1 276 ? 11.413 8.964 8.634 1.00 80.94 276 GLN A C 1
ATOM 2270 O O . GLN A 1 276 ? 11.579 8.422 9.723 1.00 80.94 276 GLN A O 1
ATOM 2275 N N . VAL A 1 277 ? 10.598 10.017 8.487 1.00 83.75 277 VAL A N 1
ATOM 2276 C CA . VAL A 1 277 ? 9.876 10.646 9.612 1.00 83.75 277 VAL A CA 1
ATOM 2277 C C . VAL A 1 277 ? 8.835 9.684 10.178 1.00 83.75 277 VAL A C 1
ATOM 2279 O O . VAL A 1 277 ? 8.752 9.508 11.392 1.00 83.75 277 VAL A O 1
ATOM 2282 N N . TYR A 1 278 ? 8.079 9.006 9.309 1.00 88.19 278 TYR A N 1
ATOM 2283 C CA . TYR A 1 278 ? 7.113 7.990 9.736 1.00 88.19 278 TYR A CA 1
ATOM 2284 C C . TYR A 1 278 ? 7.790 6.863 10.527 1.00 88.19 278 TYR A C 1
ATOM 2286 O O . TYR A 1 278 ? 7.351 6.538 11.632 1.00 88.19 278 TYR A O 1
ATOM 2294 N N . ASN A 1 279 ? 8.877 6.303 9.989 1.00 89.75 279 ASN A N 1
ATOM 2295 C CA . ASN A 1 279 ? 9.638 5.238 10.639 1.00 89.75 279 ASN A CA 1
ATOM 2296 C C . ASN A 1 279 ? 10.198 5.705 11.982 1.00 89.75 279 ASN A C 1
ATOM 2298 O O . ASN A 1 279 ? 10.122 4.972 12.965 1.00 89.75 279 ASN A O 1
ATOM 2302 N N . TYR A 1 280 ? 10.686 6.944 12.051 1.00 89.44 280 TYR A N 1
ATOM 2303 C CA . TYR A 1 280 ? 11.226 7.501 13.283 1.00 89.44 280 TYR A CA 1
ATOM 2304 C C . TYR A 1 280 ? 10.159 7.699 14.365 1.00 89.44 280 TYR A C 1
ATOM 2306 O O . TYR A 1 280 ? 10.345 7.280 15.506 1.00 89.44 280 TYR A O 1
ATOM 2314 N N . VAL A 1 281 ? 8.993 8.243 14.001 1.00 89.94 281 VAL A N 1
ATOM 2315 C CA . VAL A 1 281 ? 7.830 8.346 14.897 1.00 89.94 281 VAL A CA 1
ATOM 2316 C C . VAL A 1 281 ? 7.411 6.968 15.414 1.00 89.94 281 VAL A C 1
ATOM 2318 O O . VAL A 1 281 ? 7.094 6.816 16.596 1.00 89.94 281 VAL A O 1
ATOM 2321 N N . LYS A 1 282 ? 7.421 5.945 14.549 1.00 91.81 282 LYS A N 1
ATOM 2322 C CA . LYS A 1 282 ? 7.095 4.569 14.943 1.00 91.81 282 LYS A CA 1
ATOM 2323 C C . LYS A 1 282 ? 8.132 3.971 15.877 1.00 91.81 282 LYS A C 1
ATOM 2325 O O . LYS A 1 282 ? 7.746 3.344 16.860 1.00 91.81 282 LYS A O 1
ATOM 2330 N N . GLN A 1 283 ? 9.410 4.214 15.615 1.00 92.31 283 GLN A N 1
ATOM 2331 C CA . GLN A 1 283 ? 10.499 3.805 16.489 1.00 92.31 283 GLN A CA 1
ATOM 2332 C C . GLN A 1 283 ? 10.347 4.432 17.883 1.00 92.31 283 GLN A C 1
ATOM 2334 O O . GLN A 1 283 ? 10.362 3.722 18.886 1.00 92.31 283 GLN A O 1
ATOM 2339 N N . LEU A 1 284 ? 10.128 5.748 17.957 1.00 89.62 284 LEU A N 1
ATOM 2340 C CA . LEU A 1 284 ? 9.943 6.464 19.221 1.00 89.62 284 LEU A CA 1
ATOM 2341 C C . LEU A 1 284 ? 8.729 5.959 20.004 1.00 89.62 284 LEU A C 1
ATOM 2343 O O . LEU A 1 284 ? 8.855 5.620 21.180 1.00 89.62 284 LEU A O 1
ATOM 2347 N N . GLY A 1 285 ? 7.566 5.888 19.353 1.00 91.06 285 GLY A N 1
ATOM 2348 C CA . GLY A 1 285 ? 6.321 5.474 19.997 1.00 91.06 285 GLY A CA 1
ATOM 2349 C C . GLY A 1 285 ? 6.360 4.027 20.485 1.00 91.06 285 GLY A C 1
ATOM 2350 O O . GLY A 1 285 ? 6.084 3.775 21.656 1.00 91.06 285 GLY A O 1
ATOM 2351 N N . ASN A 1 286 ? 6.742 3.091 19.610 1.00 90.81 286 ASN A N 1
ATOM 2352 C CA . ASN A 1 286 ? 6.634 1.659 19.895 1.00 90.81 286 ASN A CA 1
ATOM 2353 C C . ASN A 1 286 ? 7.814 1.111 20.708 1.00 90.81 286 ASN A C 1
ATOM 2355 O O . ASN A 1 286 ? 7.600 0.227 21.527 1.00 90.81 286 ASN A O 1
ATOM 2359 N N . GLN A 1 287 ? 9.042 1.592 20.478 1.00 89.25 287 GLN A N 1
ATOM 2360 C CA . GLN A 1 287 ? 10.239 1.003 21.099 1.00 89.25 287 GLN A CA 1
ATOM 2361 C C . GLN A 1 287 ? 10.747 1.800 22.301 1.00 89.25 287 GLN A C 1
ATOM 2363 O O . GLN A 1 287 ? 11.214 1.204 23.262 1.00 89.25 2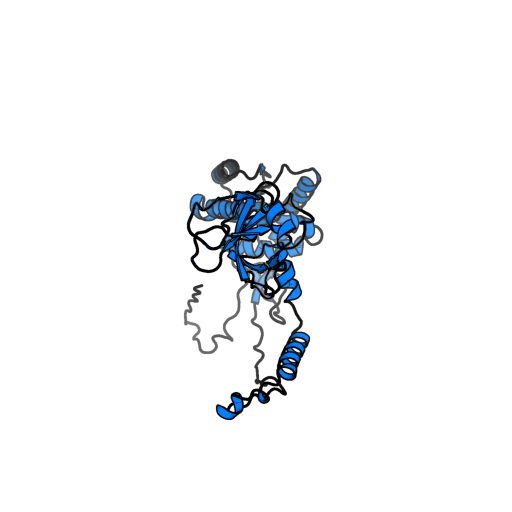87 GLN A O 1
ATOM 2368 N N . LYS A 1 288 ? 10.690 3.139 22.256 1.00 87.38 288 LYS A N 1
ATOM 2369 C CA . LYS A 1 288 ? 11.341 3.977 23.278 1.00 87.38 288 LYS A CA 1
ATOM 2370 C C . LYS A 1 288 ? 10.395 4.464 24.370 1.00 87.38 288 LYS A C 1
ATOM 2372 O O . LYS A 1 288 ? 10.773 4.489 25.534 1.00 87.38 288 LYS A O 1
ATOM 2377 N N . LEU A 1 289 ? 9.191 4.901 24.001 1.00 88.12 289 LEU A N 1
ATOM 2378 C CA . LEU A 1 289 ? 8.313 5.647 24.911 1.00 88.12 289 LEU A CA 1
ATOM 2379 C C . LEU A 1 289 ? 7.052 4.888 25.327 1.00 88.12 289 LEU A C 1
ATOM 2381 O O . LEU A 1 289 ? 6.373 5.322 26.262 1.00 88.12 289 LEU A O 1
ATOM 2385 N N . GLY A 1 290 ? 6.702 3.799 24.637 1.00 90.12 290 GLY A N 1
ATOM 2386 C CA . GLY A 1 290 ? 5.436 3.093 24.853 1.00 90.12 290 GLY A CA 1
ATOM 2387 C C . GLY A 1 290 ? 4.227 4.021 24.687 1.00 90.12 290 GLY A C 1
ATOM 2388 O O . GLY A 1 290 ? 3.306 3.992 25.499 1.00 90.12 290 GLY A O 1
ATOM 2389 N N . LEU A 1 291 ? 4.275 4.918 23.697 1.00 91.88 291 LEU A N 1
ATOM 2390 C CA . LEU A 1 291 ? 3.206 5.864 23.375 1.00 91.88 291 LEU A CA 1
ATOM 2391 C C . LEU A 1 291 ? 2.461 5.371 22.137 1.00 91.88 291 LEU A C 1
ATOM 2393 O O . LEU A 1 291 ? 3.066 5.155 21.082 1.00 91.88 291 LEU A O 1
ATOM 2397 N N . ILE A 1 292 ? 1.136 5.262 22.230 1.00 94.38 292 ILE A N 1
ATOM 2398 C CA . ILE A 1 292 ? 0.323 4.851 21.091 1.00 94.38 292 ILE A CA 1
ATOM 2399 C C . ILE A 1 292 ? 0.302 5.985 20.064 1.00 94.38 292 ILE A C 1
ATOM 2401 O O . ILE A 1 292 ? -0.133 7.101 20.343 1.00 94.38 292 ILE A O 1
ATOM 2405 N N . THR A 1 293 ? 0.759 5.691 18.845 1.00 94.44 293 THR A N 1
ATOM 2406 C CA . THR A 1 293 ? 0.788 6.657 17.738 1.00 94.44 293 THR A CA 1
ATOM 2407 C C . THR A 1 293 ? -0.125 6.232 16.591 1.00 94.44 293 THR A C 1
ATOM 2409 O O . THR A 1 293 ? -0.047 5.113 16.057 1.00 94.44 293 THR A O 1
ATOM 2412 N N . GLN A 1 294 ? -0.953 7.157 16.114 1.00 95.12 294 GLN A N 1
ATOM 2413 C CA . GLN A 1 294 ? -1.719 7.000 14.881 1.00 95.12 294 GLN A CA 1
ATOM 2414 C C . GLN A 1 294 ? -1.307 8.074 13.878 1.00 95.12 294 GLN A C 1
ATOM 2416 O O . GLN A 1 294 ? -1.686 9.230 14.011 1.00 95.12 294 GLN A O 1
ATOM 2421 N N . CYS A 1 295 ? -0.548 7.678 12.855 1.00 93.56 295 CYS A N 1
ATOM 2422 C CA . CYS A 1 295 ? -0.120 8.599 11.808 1.00 93.56 295 CYS A CA 1
ATOM 2423 C C . CYS A 1 295 ? -1.181 8.704 10.704 1.00 93.56 295 CYS A C 1
ATOM 2425 O O . CYS A 1 295 ? -1.836 7.712 10.373 1.00 93.56 295 CYS A O 1
ATOM 2427 N N . THR A 1 296 ? -1.325 9.880 10.109 1.00 92.81 296 THR A N 1
ATOM 2428 C CA . THR A 1 296 ? -2.166 10.139 8.937 1.00 92.81 296 THR A CA 1
ATOM 2429 C C . THR A 1 296 ? -1.500 11.195 8.058 1.00 92.81 296 THR A C 1
ATOM 2431 O O . THR A 1 296 ? -0.833 12.092 8.563 1.00 92.81 296 THR A O 1
ATOM 2434 N N . SER A 1 297 ? -1.674 11.103 6.741 1.00 91.56 297 SER A N 1
ATOM 2435 C CA . SER A 1 297 ? -1.226 12.155 5.823 1.00 91.56 297 SER A CA 1
ATOM 2436 C C . SER A 1 297 ? -2.164 13.361 5.912 1.00 91.56 297 SER A C 1
ATOM 2438 O O . SER A 1 297 ? -3.384 13.194 6.015 1.00 91.56 297 SER A O 1
ATOM 2440 N N . PHE A 1 298 ? -1.605 14.569 5.840 1.00 90.94 298 PHE A N 1
ATOM 2441 C CA . PHE A 1 298 ? -2.383 15.799 5.719 1.00 90.94 298 PHE A CA 1
ATOM 2442 C C . PHE A 1 298 ? -3.223 15.800 4.437 1.00 90.94 298 PHE A C 1
ATOM 2444 O O . PHE A 1 298 ? -4.420 16.069 4.496 1.00 90.94 298 PHE A O 1
ATOM 2451 N N . GLN A 1 299 ? -2.647 15.402 3.296 1.00 91.00 299 GLN A N 1
ATOM 2452 C CA . GLN A 1 299 ? -3.359 15.308 2.015 1.00 91.00 299 GLN A CA 1
ATOM 2453 C C . GLN A 1 299 ? -4.571 14.380 2.106 1.00 91.00 299 GLN A C 1
ATOM 2455 O O . GLN A 1 299 ? -5.615 14.661 1.519 1.00 91.00 299 GLN A O 1
ATOM 2460 N N . ALA A 1 300 ? -4.458 13.277 2.853 1.00 91.00 300 ALA A N 1
ATOM 2461 C CA . ALA A 1 300 ? -5.579 12.370 3.072 1.00 91.00 300 ALA A CA 1
ATOM 2462 C C . ALA A 1 300 ? -6.704 13.035 3.883 1.00 91.00 300 ALA A C 1
ATOM 2464 O O . ALA A 1 300 ? -7.872 12.893 3.519 1.00 91.00 300 ALA A O 1
ATOM 2465 N N . VAL A 1 301 ? -6.367 13.793 4.931 1.00 92.31 301 VAL A N 1
ATOM 2466 C CA . VAL A 1 301 ? -7.343 14.564 5.723 1.00 92.31 301 VAL A CA 1
ATOM 2467 C C . VAL A 1 301 ? -7.995 15.651 4.865 1.00 92.31 301 VAL A C 1
ATOM 2469 O O . VAL A 1 301 ? -9.220 15.734 4.808 1.00 92.31 301 VAL A O 1
ATOM 2472 N N . GLN A 1 302 ? -7.196 16.424 4.127 1.00 92.88 302 GLN A N 1
ATOM 2473 C CA . GLN A 1 302 ? -7.663 17.497 3.250 1.00 92.88 302 GLN A CA 1
ATOM 2474 C C . GLN A 1 302 ? -8.613 16.975 2.164 1.00 92.88 302 GLN A C 1
ATOM 2476 O O . GLN A 1 302 ? -9.735 17.471 2.024 1.00 92.88 302 GLN A O 1
ATOM 2481 N N . LYS A 1 303 ? -8.206 15.927 1.434 1.00 93.06 303 LYS A N 1
ATOM 2482 C CA . LYS A 1 303 ? -9.000 15.311 0.360 1.00 93.06 303 LYS A CA 1
ATOM 2483 C C . LYS A 1 303 ? -10.331 14.750 0.862 1.00 93.06 303 LYS A C 1
ATOM 2485 O O . LYS A 1 303 ? -11.318 14.771 0.132 1.00 93.06 303 LYS A O 1
ATOM 2490 N N . ASN A 1 304 ? -10.365 14.243 2.094 1.00 91.75 304 ASN A N 1
ATOM 2491 C CA . ASN A 1 304 ? -11.564 13.657 2.690 1.00 91.75 304 ASN A CA 1
ATOM 2492 C C . ASN A 1 304 ? -12.321 14.625 3.608 1.00 91.75 304 ASN A C 1
ATOM 2494 O O . ASN A 1 304 ? -13.230 14.189 4.306 1.00 91.75 304 ASN A O 1
ATOM 2498 N N . SER A 1 305 ? -12.014 15.923 3.590 1.00 88.44 305 SER A N 1
ATOM 2499 C CA . SER A 1 305 ? -12.651 16.926 4.459 1.00 88.44 305 SER A CA 1
ATOM 2500 C C . SER A 1 305 ? -14.186 16.938 4.373 1.00 88.44 305 SER A C 1
ATOM 2502 O O . SER A 1 305 ? -14.852 17.135 5.387 1.00 88.44 305 SER A O 1
ATOM 2504 N N . GLN A 1 306 ? -14.756 16.662 3.193 1.00 89.00 306 GLN A N 1
ATOM 2505 C CA . GLN A 1 306 ? -16.211 16.564 2.979 1.00 89.00 306 GLN A CA 1
ATOM 2506 C C . GLN A 1 306 ? -16.802 15.189 3.334 1.00 89.00 306 GLN A C 1
ATOM 2508 O O . GLN A 1 306 ? -18.001 15.052 3.552 1.00 89.00 306 GLN A O 1
ATOM 2513 N N . LYS A 1 307 ? -15.969 14.146 3.404 1.00 91.75 307 LYS A N 1
ATOM 2514 C CA . LYS A 1 307 ? -16.364 12.761 3.719 1.00 91.75 307 LYS A CA 1
ATOM 2515 C C . LYS A 1 307 ? -15.612 12.247 4.942 1.00 91.75 307 LYS A C 1
ATOM 2517 O O . LYS A 1 307 ? -15.245 11.073 5.018 1.00 91.75 307 LYS A O 1
ATOM 2522 N N . LEU A 1 308 ? -15.383 13.136 5.911 1.00 92.25 308 LEU A N 1
ATOM 2523 C CA . LEU A 1 308 ? -14.466 12.862 7.010 1.00 92.25 308 LEU A CA 1
ATOM 2524 C C . LEU A 1 308 ? -14.917 11.666 7.851 1.00 92.25 308 LEU A C 1
ATOM 2526 O O . LEU A 1 308 ? -14.086 10.881 8.291 1.00 92.25 308 LEU A O 1
ATOM 2530 N N . HIS A 1 309 ? -16.227 11.468 8.000 1.00 90.88 309 HIS A N 1
ATOM 2531 C CA . HIS A 1 309 ? -16.784 10.317 8.706 1.00 90.88 309 HIS A CA 1
ATOM 2532 C C . HIS A 1 309 ? -16.326 8.968 8.119 1.00 90.88 309 HIS A C 1
ATOM 2534 O O . HIS A 1 309 ? -15.980 8.077 8.888 1.00 90.88 309 HIS A O 1
ATOM 2540 N N . MET A 1 310 ? -16.248 8.830 6.786 1.00 90.69 310 MET A N 1
ATOM 2541 C CA . MET A 1 310 ? -15.765 7.602 6.130 1.00 90.69 310 MET A CA 1
ATOM 2542 C C . MET A 1 310 ? -14.261 7.409 6.340 1.00 90.69 310 MET A C 1
ATOM 2544 O O . MET A 1 310 ? -13.767 6.291 6.468 1.00 90.69 310 MET A O 1
ATOM 2548 N N . TYR A 1 311 ? -13.510 8.511 6.365 1.00 93.50 311 TYR A N 1
ATOM 2549 C CA . TYR A 1 311 ? -12.078 8.467 6.633 1.00 93.50 311 TYR A CA 1
ATOM 2550 C C . TYR A 1 311 ? -11.795 8.052 8.082 1.00 93.50 311 TYR A C 1
ATOM 2552 O O . TYR A 1 311 ? -10.965 7.176 8.338 1.00 93.50 311 TYR A O 1
ATOM 2560 N N . VAL A 1 312 ? -12.530 8.643 9.027 1.00 94.44 312 VAL A N 1
ATOM 2561 C CA . VAL A 1 312 ? -12.407 8.349 10.455 1.00 94.44 312 VAL A CA 1
ATOM 2562 C C . VAL A 1 312 ? -12.930 6.956 10.797 1.00 94.44 312 VAL A C 1
ATOM 2564 O O . VAL A 1 312 ? -12.376 6.345 11.698 1.00 94.44 312 VAL A O 1
ATOM 2567 N N . GLU A 1 313 ? -13.885 6.389 10.055 1.00 94.25 313 GLU A N 1
ATOM 2568 C CA . GLU A 1 313 ? -14.276 4.976 10.198 1.00 94.25 313 GLU A CA 1
ATOM 2569 C C . GLU A 1 313 ? -13.057 4.044 10.096 1.00 94.25 313 GLU A C 1
ATOM 2571 O O . GLU A 1 313 ? -12.760 3.292 11.023 1.00 94.25 313 GLU A O 1
ATOM 2576 N N . ASN A 1 314 ? -12.261 4.170 9.032 1.00 94.25 314 ASN A N 1
ATOM 2577 C CA . ASN A 1 314 ? -11.041 3.372 8.862 1.00 94.25 314 ASN A CA 1
ATOM 2578 C C . ASN A 1 314 ? -9.949 3.720 9.886 1.00 94.25 314 ASN A C 1
ATOM 2580 O O . ASN A 1 314 ? -9.177 2.855 10.307 1.00 94.25 314 ASN A O 1
ATOM 2584 N N . LEU A 1 315 ? -9.856 4.991 10.284 1.00 95.81 315 LEU A N 1
ATOM 2585 C CA . LEU A 1 315 ? -8.894 5.431 11.292 1.00 95.81 315 LEU A CA 1
ATOM 2586 C C . LEU A 1 315 ? -9.230 4.863 12.679 1.00 95.81 315 LEU A C 1
ATOM 2588 O O . LEU A 1 315 ? -8.336 4.412 13.393 1.00 95.81 315 LEU A O 1
ATOM 2592 N N . SER A 1 316 ? -10.513 4.846 13.034 1.00 96.50 316 SER A N 1
ATOM 2593 C CA . SER A 1 316 ? -11.032 4.389 14.322 1.00 96.50 316 SER A CA 1
ATOM 2594 C C . SER A 1 316 ? -10.746 2.909 14.552 1.00 96.50 316 SER A C 1
ATOM 2596 O O . SER A 1 316 ? -10.287 2.551 15.631 1.00 96.50 316 SER A O 1
ATOM 2598 N N . GLN A 1 317 ? -10.871 2.075 13.514 1.00 96.75 317 GLN A N 1
ATOM 2599 C CA . GLN A 1 317 ? -10.517 0.654 13.574 1.00 96.75 317 GLN A CA 1
ATOM 2600 C C . GLN A 1 317 ? -9.047 0.442 13.963 1.00 96.75 317 GLN A C 1
ATOM 2602 O O . GLN A 1 317 ? -8.733 -0.449 14.753 1.00 96.75 317 GLN A O 1
ATOM 2607 N N . LYS A 1 318 ? -8.141 1.276 13.433 1.00 96.94 318 LYS A N 1
ATOM 2608 C CA . LYS A 1 318 ? -6.704 1.223 13.751 1.00 96.94 318 LYS A CA 1
ATOM 2609 C C . LYS A 1 318 ? -6.411 1.753 15.149 1.00 96.94 318 LYS A C 1
ATOM 2611 O O . LYS A 1 318 ? -5.548 1.209 15.829 1.00 96.94 318 LYS A O 1
ATOM 2616 N N . ILE A 1 319 ? -7.092 2.822 15.562 1.00 97.06 319 ILE A N 1
ATOM 2617 C CA . ILE A 1 319 ? -6.941 3.387 16.907 1.00 97.06 319 ILE A CA 1
ATOM 2618 C C . ILE A 1 319 ? -7.402 2.367 17.945 1.00 97.06 319 ILE A C 1
ATOM 2620 O O . ILE A 1 319 ? -6.637 2.072 18.857 1.00 97.06 319 ILE A O 1
ATOM 2624 N N . ASN A 1 320 ? -8.591 1.784 17.771 1.00 97.75 320 ASN A N 1
ATOM 2625 C CA . ASN A 1 320 ? -9.152 0.830 18.721 1.00 97.75 320 ASN A CA 1
ATOM 2626 C C . ASN A 1 320 ? -8.246 -0.393 18.909 1.00 97.75 320 ASN A C 1
ATOM 2628 O O . ASN A 1 320 ? -7.917 -0.747 20.035 1.00 97.75 320 ASN A O 1
ATOM 2632 N N . ALA A 1 321 ? -7.752 -0.973 17.810 1.00 97.12 321 ALA A N 1
ATOM 2633 C CA . ALA A 1 321 ? -6.822 -2.099 17.874 1.00 97.12 321 ALA A CA 1
ATOM 2634 C C . ALA A 1 321 ? -5.537 -1.756 18.654 1.00 97.12 321 ALA A C 1
ATOM 2636 O O . ALA A 1 321 ? -5.028 -2.573 19.415 1.00 97.12 321 ALA A O 1
ATOM 2637 N N . LYS A 1 322 ? -5.018 -0.530 18.511 1.00 95.75 322 LYS A N 1
ATOM 2638 C CA . LYS A 1 322 ? -3.796 -0.096 19.208 1.00 95.75 322 LYS A CA 1
ATOM 2639 C C . LYS A 1 322 ? -3.990 0.179 20.695 1.00 95.75 322 LYS A C 1
ATOM 2641 O O . LYS A 1 322 ? -3.029 0.058 21.443 1.00 95.75 322 LYS A O 1
ATOM 2646 N N . ILE A 1 323 ? -5.194 0.565 21.113 1.00 94.62 323 ILE A N 1
ATOM 2647 C CA . ILE A 1 323 ? -5.535 0.782 22.530 1.00 94.62 323 ILE A CA 1
ATOM 2648 C C . ILE A 1 323 ? -6.030 -0.505 23.216 1.00 94.62 323 ILE A C 1
ATOM 2650 O O . ILE A 1 323 ? -6.578 -0.435 24.316 1.00 94.62 323 ILE A O 1
ATOM 2654 N N . GLY A 1 324 ? -5.858 -1.666 22.569 1.00 94.50 324 GLY A N 1
ATOM 2655 C CA . GLY A 1 324 ? -6.247 -2.978 23.095 1.00 94.50 324 GLY A CA 1
ATOM 2656 C C . GLY A 1 324 ? -7.731 -3.322 22.937 1.00 94.50 324 GLY A C 1
ATOM 2657 O O . GLY A 1 324 ? -8.207 -4.262 23.566 1.00 94.50 324 GLY A O 1
ATOM 2658 N N . GLY A 1 325 ? -8.476 -2.565 22.131 1.00 96.75 325 GLY A N 1
ATOM 2659 C CA . GLY A 1 325 ? -9.888 -2.816 21.859 1.00 96.75 325 GLY A CA 1
ATOM 2660 C C . GLY A 1 325 ? -10.128 -3.941 20.84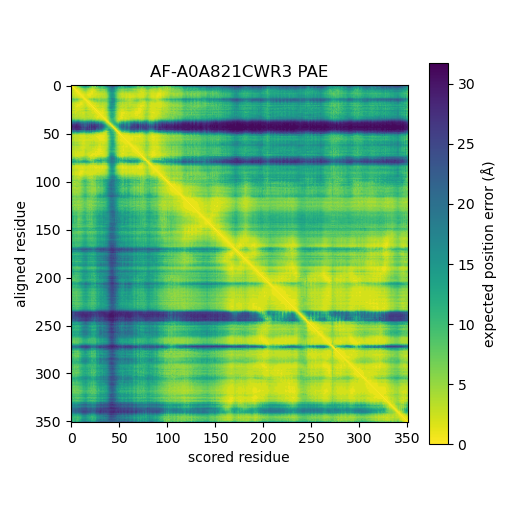8 1.00 96.75 325 GLY A C 1
ATOM 2661 O O . GLY A 1 325 ? -9.242 -4.346 20.095 1.00 96.75 325 GLY A O 1
ATOM 2662 N N . ILE A 1 326 ? -11.376 -4.412 20.804 1.00 97.00 326 ILE A N 1
ATOM 2663 C CA . ILE A 1 326 ? -11.863 -5.442 19.878 1.00 97.00 326 ILE A CA 1
ATOM 2664 C C . ILE A 1 326 ? -12.882 -4.783 18.953 1.00 97.00 326 ILE A C 1
ATOM 2666 O O . ILE A 1 326 ? -13.919 -4.318 19.420 1.00 97.00 326 ILE A O 1
ATOM 2670 N N . ASN A 1 327 ? -12.592 -4.740 17.650 1.00 96.25 327 ASN A N 1
ATOM 2671 C CA . ASN A 1 327 ? -13.468 -4.084 16.674 1.00 96.25 327 ASN A CA 1
ATOM 2672 C C . ASN A 1 327 ? -14.763 -4.870 16.462 1.00 96.25 327 ASN A C 1
ATOM 2674 O O . ASN A 1 327 ? -15.837 -4.371 16.770 1.00 96.25 327 ASN A O 1
ATOM 2678 N N . GLY A 1 328 ? -14.646 -6.091 15.955 1.00 95.12 328 GLY A N 1
ATOM 2679 C CA . GLY A 1 328 ? -15.758 -7.002 15.715 1.00 95.12 328 GLY A CA 1
ATOM 2680 C C . GLY A 1 328 ? -15.295 -8.439 15.918 1.00 95.12 328 GLY A C 1
ATOM 2681 O O . GLY A 1 328 ? -14.094 -8.718 15.860 1.00 95.12 328 GLY A O 1
ATOM 2682 N N . ILE A 1 329 ? -16.240 -9.338 16.169 1.00 94.00 329 ILE A N 1
ATOM 2683 C CA . ILE A 1 329 ? -15.975 -10.756 16.424 1.00 94.00 329 ILE A CA 1
ATOM 2684 C C . ILE A 1 329 ? -16.565 -11.574 15.283 1.00 94.00 329 ILE A C 1
ATOM 2686 O O . ILE A 1 329 ? -17.742 -11.447 14.959 1.00 94.00 329 ILE A O 1
ATOM 2690 N N . VAL A 1 330 ? -15.747 -12.428 14.673 1.00 92.00 330 VAL A N 1
ATOM 2691 C CA . VAL A 1 330 ? -16.203 -13.348 13.629 1.00 92.00 330 VAL A CA 1
ATOM 2692 C C . VAL A 1 330 ? -16.691 -14.640 14.273 1.00 92.00 330 VAL A C 1
ATOM 2694 O O . VAL A 1 330 ? -15.972 -15.259 15.058 1.00 92.00 330 VAL A O 1
ATOM 2697 N N . ASN A 1 331 ? -17.897 -15.080 13.918 1.00 85.44 331 ASN A N 1
ATOM 2698 C CA . ASN A 1 331 ? -18.415 -16.365 14.371 1.00 85.44 331 ASN A CA 1
ATOM 2699 C C . ASN A 1 331 ? -17.780 -17.518 13.574 1.00 85.44 331 ASN A C 1
ATOM 2701 O O . ASN A 1 331 ? -18.039 -17.682 12.381 1.00 85.44 331 ASN A O 1
ATOM 2705 N N . LEU A 1 332 ? -16.971 -18.336 14.251 1.00 83.88 332 LEU A N 1
ATOM 2706 C CA . LEU A 1 332 ? -16.253 -19.461 13.647 1.00 83.88 332 LEU A CA 1
ATOM 2707 C C . LEU A 1 332 ? -16.994 -20.803 13.733 1.00 83.88 332 LEU A C 1
ATOM 2709 O O . LEU A 1 332 ? -16.472 -21.791 13.227 1.00 83.88 332 LEU A O 1
ATOM 2713 N N . LYS A 1 333 ? -18.199 -20.876 14.321 1.00 77.56 333 LYS A N 1
ATOM 2714 C CA . LYS A 1 333 ? -18.914 -22.155 14.527 1.00 77.56 333 LYS A CA 1
ATOM 2715 C C . LYS A 1 333 ? -19.110 -22.945 13.233 1.00 77.56 333 LYS A C 1
ATOM 2717 O O . LYS A 1 333 ? -18.953 -24.159 13.226 1.00 77.56 333 LYS A O 1
ATOM 2722 N N . THR A 1 334 ? -19.419 -22.264 12.132 1.00 75.75 334 THR A N 1
ATOM 2723 C CA . THR A 1 334 ? -19.613 -22.912 10.826 1.00 75.75 334 THR A CA 1
ATOM 2724 C C . THR A 1 334 ? -18.300 -23.446 10.250 1.00 75.75 334 THR A C 1
ATOM 2726 O O . THR A 1 334 ? -18.283 -24.503 9.627 1.00 75.75 334 THR A O 1
ATOM 2729 N N . ALA A 1 335 ? -17.193 -22.728 10.467 1.00 78.50 335 ALA A N 1
ATOM 2730 C CA . ALA A 1 335 ? -15.870 -23.122 9.986 1.00 78.50 335 ALA A CA 1
ATOM 2731 C C . ALA A 1 335 ? -15.260 -24.252 10.832 1.00 78.50 335 ALA A C 1
ATOM 2733 O O . ALA A 1 335 ? -14.601 -25.137 10.298 1.00 78.50 335 ALA A O 1
ATOM 2734 N N . LEU A 1 336 ? -15.525 -24.243 12.138 1.00 82.31 336 LEU A N 1
ATOM 2735 C CA . LEU A 1 336 ? -15.056 -25.222 13.116 1.00 82.31 336 LEU A CA 1
ATOM 2736 C C . LEU A 1 336 ? -16.181 -26.194 13.500 1.00 82.31 336 LEU A C 1
ATOM 2738 O O . LEU A 1 336 ? -16.364 -26.516 14.668 1.00 82.31 336 LEU A O 1
ATOM 2742 N N . SER A 1 337 ? -16.960 -26.651 12.517 1.00 74.75 337 SER A N 1
ATOM 2743 C CA . SER A 1 337 ? -18.159 -27.478 12.748 1.00 74.75 337 SER A CA 1
ATOM 2744 C C . SER A 1 337 ? -17.879 -28.825 13.427 1.00 74.75 337 SER A C 1
ATOM 2746 O O . SER A 1 337 ? -18.781 -29.403 14.026 1.00 74.75 337 SER A O 1
ATOM 2748 N N . GLN A 1 338 ? -16.639 -29.310 13.350 1.00 79.12 338 GLN A N 1
ATOM 2749 C CA . GLN A 1 338 ? -16.186 -30.551 13.986 1.00 79.12 338 GLN A CA 1
ATOM 2750 C C . GLN A 1 338 ? -15.559 -30.332 15.371 1.00 79.12 338 GLN A C 1
ATOM 2752 O O . GLN A 1 338 ? -15.225 -31.303 16.043 1.00 79.12 338 GLN A O 1
ATOM 2757 N N . ALA A 1 339 ? -15.389 -29.079 15.799 1.00 79.38 339 ALA A N 1
ATOM 2758 C CA . ALA A 1 339 ? -14.816 -28.759 17.097 1.00 79.38 339 ALA A CA 1
ATOM 2759 C C . ALA A 1 339 ? -15.847 -28.925 18.219 1.00 79.38 339 ALA A C 1
ATOM 2761 O O . ALA A 1 339 ? -17.001 -28.498 18.106 1.00 79.38 339 ALA A O 1
ATOM 2762 N N . SER A 1 340 ? -15.413 -29.489 19.342 1.00 80.50 340 SER A N 1
ATOM 2763 C CA . SER A 1 340 ? -16.168 -29.453 20.589 1.00 80.50 340 SER A CA 1
ATOM 2764 C C . SER A 1 340 ? -16.249 -28.021 21.125 1.00 80.50 340 SER A C 1
ATOM 2766 O O . SER A 1 340 ? -15.360 -27.198 20.909 1.00 80.50 340 SER A O 1
ATOM 2768 N N . LYS A 1 341 ? -17.291 -27.716 21.910 1.00 74.94 341 LYS A N 1
ATOM 2769 C CA . LYS A 1 341 ? -17.437 -26.411 22.587 1.00 74.94 341 LYS A CA 1
ATOM 2770 C C . LYS A 1 341 ? -16.265 -26.074 23.518 1.00 74.94 341 LYS A C 1
ATOM 2772 O O . LYS A 1 341 ? -16.061 -24.901 23.813 1.00 74.94 341 LYS A O 1
ATOM 2777 N N . ASN A 1 342 ? -15.538 -27.086 23.989 1.00 83.44 342 ASN A N 1
ATOM 2778 C CA . ASN A 1 342 ? -14.414 -26.924 24.911 1.00 83.44 342 ASN A CA 1
ATOM 2779 C C . ASN A 1 342 ? -13.058 -26.836 24.203 1.00 83.44 342 ASN A C 1
ATOM 2781 O O . ASN A 1 342 ? -12.051 -26.585 24.869 1.00 83.44 342 ASN A O 1
ATOM 2785 N N . ASP A 1 343 ? -13.022 -27.031 22.885 1.00 86.19 343 ASP A N 1
ATOM 2786 C CA . ASP A 1 343 ? -11.775 -26.976 22.137 1.00 86.19 343 ASP A CA 1
ATOM 2787 C C . ASP A 1 343 ? -11.244 -25.544 22.129 1.00 86.19 343 ASP A C 1
ATOM 2789 O O . ASP A 1 343 ? -11.955 -24.576 21.844 1.00 86.19 343 ASP A O 1
ATOM 2793 N N . AR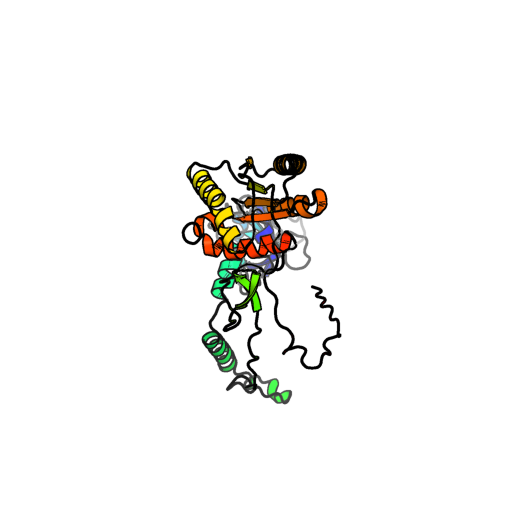G A 1 344 ? -9.962 -25.407 22.466 1.00 87.50 344 ARG A N 1
ATOM 2794 C CA . ARG A 1 344 ? -9.261 -24.127 22.455 1.00 87.50 344 ARG A CA 1
ATOM 2795 C C . ARG A 1 344 ? -8.344 -24.090 21.250 1.00 87.50 344 ARG A C 1
ATOM 2797 O O . ARG A 1 344 ? -7.444 -24.915 21.124 1.00 87.50 344 ARG A O 1
ATOM 2804 N N . PHE A 1 345 ? -8.558 -23.100 20.396 1.00 87.88 345 PHE A N 1
ATOM 2805 C CA . PHE A 1 345 ? -7.752 -22.886 19.203 1.00 87.88 345 PHE A CA 1
ATOM 2806 C C . PHE A 1 345 ? -6.837 -21.684 19.396 1.00 87.88 345 PHE A C 1
ATOM 2808 O O . PHE A 1 345 ? -7.238 -20.666 19.961 1.00 87.88 345 PHE A O 1
ATOM 2815 N N . MET A 1 346 ? -5.616 -21.800 18.886 1.00 91.62 346 MET A N 1
ATOM 2816 C CA . MET A 1 346 ? -4.664 -20.704 18.789 1.00 91.62 346 MET A CA 1
ATOM 2817 C C . MET A 1 346 ? -4.244 -20.564 17.330 1.00 91.62 346 MET A C 1
ATOM 2819 O O . MET A 1 346 ? -3.804 -21.531 16.710 1.00 91.62 346 MET A O 1
ATOM 2823 N N . PHE A 1 347 ? -4.414 -19.364 16.782 1.00 91.12 347 PHE A N 1
ATOM 2824 C CA . PHE A 1 347 ? -4.055 -19.048 15.405 1.00 91.12 347 PHE A CA 1
ATOM 2825 C C . PHE A 1 347 ? -2.701 -18.342 15.386 1.00 91.12 347 PHE A C 1
ATOM 2827 O O . PHE A 1 347 ? -2.522 -17.337 16.072 1.00 91.12 347 PHE A O 1
ATOM 2834 N N . PHE A 1 348 ? -1.771 -18.847 14.578 1.00 95.38 348 PHE A N 1
ATOM 2835 C CA . PHE A 1 348 ? -0.473 -18.222 14.341 1.00 95.38 348 PHE A CA 1
ATOM 2836 C C . PHE A 1 348 ? -0.348 -17.810 12.879 1.00 95.38 348 PHE A C 1
ATOM 2838 O O . PHE A 1 348 ? -0.780 -18.534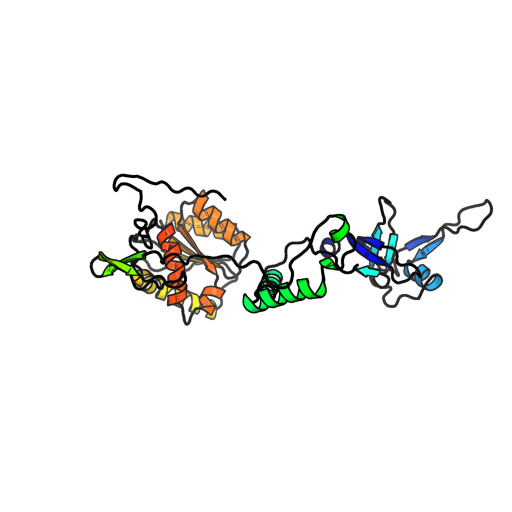 11.985 1.00 95.38 348 PHE A O 1
ATOM 2845 N N . GLY A 1 349 ? 0.269 -16.655 12.651 1.00 95.00 349 GLY A N 1
ATOM 2846 C CA . GLY A 1 349 ? 0.721 -16.214 11.337 1.00 95.00 349 GLY A CA 1
ATOM 2847 C C . GLY A 1 349 ? 2.207 -15.882 11.408 1.00 95.00 349 GLY A C 1
ATOM 2848 O O . GLY A 1 349 ? 2.650 -15.277 12.383 1.00 95.00 349 GLY A O 1
ATOM 2849 N N . ALA A 1 350 ? 2.953 -16.288 10.390 1.00 94.88 350 ALA A N 1
ATOM 2850 C CA . ALA A 1 350 ? 4.346 -15.925 10.173 1.00 94.88 350 ALA A CA 1
ATOM 2851 C C . ALA A 1 350 ? 4.476 -15.453 8.719 1.00 94.88 350 ALA A C 1
ATOM 2853 O O . ALA A 1 350 ? 3.875 -16.071 7.837 1.00 94.88 350 ALA A O 1
ATOM 2854 N N . ASP A 1 351 ? 5.202 -14.358 8.504 1.00 90.44 351 ASP A N 1
ATOM 2855 C CA . ASP A 1 351 ? 5.486 -13.740 7.201 1.00 90.44 351 ASP A CA 1
ATOM 2856 C C . ASP A 1 351 ? 6.982 -13.430 7.113 1.00 90.44 351 ASP A C 1
ATOM 2858 O O . ASP A 1 351 ? 7.518 -12.901 8.122 1.00 90.44 351 ASP A O 1
#

Secondary structure (DSSP, 8-state):
-HHHHTT-EEEESSSSS--EEEEEEEEEETTT-EEEE----SSSS----EEEEHHHHHHHHS---S-TTSEEEEEE-TT--S-EEEEGGGEEEPTT----SPPPHHHHHHHHHHH---HHHHHHHHHHHHHHH-GGGSTHHHHTT-----SSPPP-----PPPPPEEEE-GGG-EEEEPPBTTB----SB-SB---BSSEEEEEESSPP-HHHHHHHHHHHHHHHHHHHTTT--B-S----EEE-S-HHHHHHHHHHHHHTT-SEEEEEESS--HHHHHHHHHIIIIII--EEEEEEHHHHHHTGGGHHHHHHHHHHHHHHHTT-B--EE--TTTTTTS-TT---------

Sequence (351 aa):
MEELFWNLPIRTTHARRPIQYRLKRFGLPANKLTFDLRRIDDSESASLRKETTVAEYFEKKYKKLTYPHLPCIDARNGEEERAQWLPMETVQIVEWERAMRSLDSVQQAIVAKKSIVEPSQRYDKIMDIIRNRNFNADRYLPELNIHVKGEEMLKIRARILPPPQITYRGQNNQEVVENVAFGKWKIGNQFCSTSVINKWGMIYFGTKPDANIIEILKKFEQQLPSLLRRYGIVINSNPITMAKPSQKHEIDNAFGNIKSQGWQLAIVILNETVAQVYNYVKQLGNQKLGLITQCTSFQAVQKNSQKLHMYVENLSQKINAKIGGINGIVNLKTALSQASKNDRFMFFGAD

pLDDT: mean 87.76, std 10.69, range [42.88, 97.75]

Mean predicted aligned error: 10.07 Å

Nearest PDB structures (foldseek):
  7kx7-assembly1_A  TM=6.538E-01  e=1.128E-12  Ephydatia fluviatilis
  6kr6-assembly1_A  TM=6.143E-01  e=4.526E-11  Drosophila melanogaster
  2yhb-assembly1_A  TM=7.824E-01  e=1.109E-06  Neurospora crassa
  4p1z-assembly2_B  TM=8.192E-01  e=6.039E-06  Mus musculus
  4p1z-assembly2_D  TM=8.275E-01  e=8.173E-06  Mus musculus

Foldseek 3Di:
DFVVQAQFWKWFAQDPDIDIWGFHGWAFFQQPAWDFDFDPDDDDDDGPGDIDGNQVVCVVPTNHDPRSRGTWTQTDDPPDPDTDTHHPVGMDGDPPDDDPDDDDPVRVVVVVVVPDDDPVVVQVVQLVVLVVPVVVVDPVCVVVVHDDDRPHDDDDDDDDDDDWWKWAQAPPRDTDTFDADPNDTDPQQAFNWEDEFAAEAEEEEDPDDDPVLVVLVVLCQVCLQVLLVRRVYHYHDRHDYDYDYQDLVRLVVVLVVSLVVPGQEYEYEYQDPPVVSVVSNCCCCVPPRVHHYQYDYSVLSVVCVVVVSVVSSVSSVVSRVSSVTGGIDTDCCVVVVVDDPPDDDDDDDDD

Radius of gyration: 32.91 Å; Cα contacts (8 Å, |Δi|>4): 486; chains: 1; bounding box: 88×65×72 Å